Protein AF-A0A0D1JET1-F1 (afdb_monomer)

pLDDT: mean 81.68, std 13.43, range [38.03, 98.19]

Structure (mmCIF, N/CA/C/O backbone):
data_AF-A0A0D1JET1-F1
#
_entry.id   AF-A0A0D1JET1-F1
#
loop_
_atom_site.group_PDB
_atom_site.id
_atom_site.type_symbol
_atom_site.label_atom_id
_atom_site.label_alt_id
_atom_site.label_comp_id
_atom_site.label_asym_id
_atom_site.label_entity_id
_atom_site.label_seq_id
_atom_site.pdbx_PDB_ins_code
_atom_site.Cartn_x
_atom_site.Cartn_y
_atom_site.Cartn_z
_atom_site.occupancy
_atom_site.B_iso_or_equiv
_atom_site.auth_seq_id
_atom_site.auth_comp_id
_atom_site.auth_asym_id
_atom_site.auth_atom_id
_atom_site.pdbx_PDB_model_num
ATOM 1 N N . MET A 1 1 ? -0.467 16.051 2.809 1.00 76.94 1 MET A N 1
ATOM 2 C CA . MET A 1 1 ? -0.748 14.734 3.422 1.00 76.94 1 MET A CA 1
ATOM 3 C C . MET A 1 1 ? -2.240 14.468 3.353 1.00 76.94 1 MET A C 1
ATOM 5 O O . MET A 1 1 ? -2.986 15.148 4.056 1.00 76.94 1 MET A O 1
ATOM 9 N N . PHE A 1 2 ? -2.634 13.555 2.465 1.00 90.38 2 PHE A N 1
ATOM 10 C CA . PHE A 1 2 ? -4.027 13.306 2.089 1.00 90.38 2 PHE A CA 1
ATOM 11 C C . PHE A 1 2 ? -4.717 12.348 3.054 1.00 90.38 2 PHE A C 1
ATOM 13 O O . PHE A 1 2 ? -5.662 12.754 3.722 1.00 90.38 2 PHE A O 1
ATOM 20 N N . LEU A 1 3 ? -4.212 11.118 3.181 1.00 94.12 3 LEU A N 1
ATOM 21 C CA . LEU A 1 3 ? -4.700 10.153 4.160 1.00 94.12 3 LEU A CA 1
ATOM 22 C C . LEU A 1 3 ? -4.306 10.619 5.568 1.00 94.12 3 LEU A C 1
ATOM 24 O O . LEU A 1 3 ? -3.147 10.938 5.827 1.00 94.12 3 LEU A O 1
ATOM 28 N N . LYS A 1 4 ? -5.289 10.720 6.460 1.00 96.06 4 LYS A N 1
ATOM 29 C CA . LYS A 1 4 ? -5.117 11.175 7.846 1.00 96.06 4 LYS A CA 1
ATOM 30 C C . LYS A 1 4 ? -5.245 10.038 8.840 1.00 96.06 4 LYS A C 1
ATOM 32 O O . LYS A 1 4 ? -4.542 10.034 9.846 1.00 96.06 4 LYS A O 1
ATOM 37 N N . LYS A 1 5 ? -6.162 9.105 8.579 1.00 97.25 5 LYS A N 1
ATOM 38 C CA . LYS A 1 5 ? -6.487 8.039 9.523 1.00 97.25 5 LYS A CA 1
ATOM 39 C C . LYS A 1 5 ? -6.993 6.783 8.829 1.00 97.25 5 LYS A C 1
ATOM 41 O O . LYS A 1 5 ? -7.770 6.894 7.883 1.00 97.25 5 LYS A O 1
ATOM 46 N N . VAL A 1 6 ? -6.613 5.624 9.353 1.00 97.56 6 VAL A N 1
ATOM 47 C CA . VAL A 1 6 ? -7.284 4.337 9.117 1.00 97.56 6 VAL A CA 1
ATOM 48 C C . VAL A 1 6 ? -7.959 3.934 10.421 1.00 97.56 6 VAL A C 1
ATOM 50 O O . VAL A 1 6 ? -7.297 3.899 11.449 1.00 97.56 6 VAL A O 1
ATOM 53 N N . THR A 1 7 ? -9.257 3.649 10.392 1.00 98.19 7 THR A N 1
ATOM 54 C CA . THR A 1 7 ? -10.025 3.176 11.555 1.00 98.19 7 THR A CA 1
ATOM 55 C C . THR A 1 7 ? -10.493 1.751 11.315 1.00 98.19 7 THR A C 1
ATOM 57 O O . THR A 1 7 ? -11.073 1.499 10.259 1.00 98.19 7 THR A O 1
ATOM 60 N N . LEU A 1 8 ? -10.325 0.858 12.293 1.00 97.69 8 LEU A N 1
ATOM 61 C CA . LEU A 1 8 ? -10.968 -0.456 12.292 1.00 97.69 8 LEU A CA 1
ATOM 62 C C . LEU A 1 8 ? -12.430 -0.313 12.750 1.00 97.69 8 LEU A C 1
ATOM 64 O O . LEU A 1 8 ? -12.710 0.151 13.856 1.00 97.69 8 LEU A O 1
ATOM 68 N N . LEU A 1 9 ? -13.371 -0.704 11.897 1.00 96.88 9 LEU A N 1
ATOM 69 C CA . LEU A 1 9 ? -14.814 -0.717 12.145 1.00 96.88 9 LEU A CA 1
ATOM 70 C C . LEU A 1 9 ? -15.191 -1.964 12.947 1.00 96.88 9 LEU A C 1
ATOM 72 O O . LEU A 1 9 ? -15.767 -2.920 12.427 1.00 96.88 9 LEU A O 1
ATOM 76 N N . ARG A 1 10 ? -14.807 -1.969 14.225 1.00 94.12 10 ARG A N 1
ATOM 77 C CA . ARG A 1 10 ? -14.969 -3.123 15.123 1.00 94.12 10 ARG A CA 1
ATOM 78 C C . ARG A 1 10 ? -16.423 -3.573 15.273 1.00 94.12 10 ARG A C 1
ATOM 80 O O . ARG A 1 10 ? -16.669 -4.752 15.474 1.00 94.12 10 ARG A O 1
ATOM 87 N N . ASP A 1 11 ? -17.368 -2.651 15.131 1.00 94.75 11 ASP A N 1
ATOM 88 C CA . ASP A 1 11 ? -18.814 -2.892 15.146 1.00 94.75 11 ASP A CA 1
ATOM 89 C C . ASP A 1 11 ? -19.305 -3.794 14.004 1.00 94.75 11 ASP A C 1
ATOM 91 O O . ASP A 1 11 ? -20.348 -4.430 14.131 1.00 94.75 11 ASP A O 1
ATOM 95 N N . LYS A 1 12 ? -18.546 -3.890 12.906 1.00 94.69 12 LYS A N 1
ATOM 96 C CA . LYS A 1 12 ? -18.847 -4.795 11.789 1.00 94.69 12 LYS A CA 1
ATOM 97 C C . LYS A 1 12 ? -18.268 -6.201 11.966 1.00 94.69 12 LYS A C 1
ATOM 99 O O . LYS A 1 12 ? -18.594 -7.087 11.180 1.00 94.69 12 LYS A O 1
ATOM 104 N N . ILE A 1 13 ? -17.387 -6.409 12.944 1.00 94.38 13 ILE A N 1
ATOM 105 C CA . ILE A 1 13 ? -16.676 -7.676 13.135 1.00 94.38 13 ILE A CA 1
ATOM 106 C C . ILE A 1 13 ? -17.552 -8.610 13.969 1.00 94.38 13 ILE A C 1
ATOM 108 O O . ILE A 1 13 ? -17.817 -8.346 15.138 1.00 94.38 13 ILE A O 1
ATOM 112 N N . LEU A 1 14 ? -17.996 -9.709 13.357 1.00 92.44 14 LEU A N 1
ATOM 113 C CA . LEU A 1 14 ? -18.833 -10.714 14.022 1.00 92.44 14 LEU A CA 1
ATOM 114 C C . LEU A 1 14 ? -18.016 -11.733 14.825 1.00 92.44 14 LEU A C 1
ATOM 116 O O . LEU A 1 14 ? -18.517 -12.276 15.803 1.00 92.44 14 LEU A O 1
ATOM 120 N N . ASP A 1 15 ? -16.780 -11.996 14.399 1.00 92.62 15 ASP A N 1
ATOM 121 C CA . ASP A 1 15 ? -15.918 -13.033 14.963 1.00 92.62 15 ASP A CA 1
ATOM 122 C C . ASP A 1 15 ? -14.445 -12.603 14.879 1.00 92.62 15 ASP A C 1
ATOM 124 O O . ASP A 1 15 ? -13.919 -12.375 13.786 1.00 92.62 15 ASP A O 1
ATOM 128 N N . PHE A 1 16 ? -13.792 -12.470 16.036 1.00 94.50 16 PHE A N 1
ATOM 129 C CA . PHE A 1 16 ? -12.370 -12.123 16.135 1.00 94.50 16 PHE A CA 1
ATOM 130 C C . PHE A 1 16 ? -11.446 -13.351 16.061 1.00 94.50 16 PHE A C 1
ATOM 132 O O . PHE A 1 16 ? -10.244 -13.183 15.869 1.00 94.50 16 PHE A O 1
ATOM 139 N N . ASP A 1 17 ? -11.991 -14.568 16.134 1.00 94.88 17 ASP A N 1
ATOM 140 C CA . ASP A 1 17 ? -11.238 -15.823 16.025 1.00 94.88 17 ASP A CA 1
ATOM 141 C C . ASP A 1 17 ? -11.073 -16.283 14.564 1.00 94.88 17 ASP A C 1
ATOM 143 O O . ASP A 1 17 ? -10.524 -17.352 14.281 1.00 94.88 17 ASP A O 1
ATOM 147 N N . ARG A 1 18 ? -11.487 -15.446 13.603 1.00 93.94 18 ARG A N 1
ATOM 148 C CA . ARG A 1 18 ? -11.310 -15.668 12.166 1.00 93.94 18 ARG A CA 1
ATOM 149 C C . ARG A 1 18 ? -10.290 -14.704 11.565 1.00 93.94 18 ARG A C 1
ATOM 151 O O . ARG A 1 18 ? -10.215 -13.532 11.924 1.00 93.94 18 ARG A O 1
ATOM 158 N N . PHE A 1 19 ? -9.517 -15.190 10.595 1.00 92.81 19 PHE A N 1
ATOM 159 C CA . PHE A 1 19 ? -8.651 -14.343 9.773 1.00 92.81 19 PHE A CA 1
ATOM 160 C C . PHE A 1 19 ? -9.455 -13.198 9.110 1.00 92.81 19 PHE A C 1
ATOM 162 O O . PHE A 1 19 ? -10.551 -13.467 8.613 1.00 92.81 19 PHE A O 1
ATOM 169 N N . PRO A 1 20 ? -8.935 -11.952 9.056 1.00 94.44 20 PRO A N 1
ATOM 170 C CA . PRO A 1 20 ? -7.605 -11.509 9.497 1.00 94.44 20 PRO A CA 1
ATOM 171 C C . PRO A 1 20 ? -7.529 -11.077 10.973 1.00 94.44 20 PRO A C 1
ATOM 173 O O . PRO A 1 20 ? -6.471 -10.659 11.435 1.00 94.44 20 PRO A O 1
ATOM 176 N N . PHE A 1 21 ? -8.618 -11.178 11.735 1.00 96.31 21 PHE A N 1
ATOM 177 C CA . PHE A 1 21 ? -8.697 -10.718 13.128 1.00 96.31 21 PHE A CA 1
ATOM 178 C C . PHE A 1 21 ? -7.986 -11.629 14.128 1.00 96.31 21 PHE A C 1
ATOM 180 O O . PHE A 1 21 ? -7.741 -11.212 15.253 1.00 96.31 21 PHE A O 1
ATOM 187 N N . THR A 1 22 ? -7.565 -12.823 13.715 1.00 96.00 22 THR A N 1
ATOM 188 C CA . THR A 1 22 ? -6.649 -13.660 14.501 1.00 96.00 22 THR A CA 1
ATOM 189 C C . THR A 1 22 ? -5.236 -13.079 14.588 1.00 96.00 22 THR A C 1
ATOM 191 O O . THR A 1 22 ? -4.469 -13.469 15.466 1.00 96.00 22 THR A O 1
ATOM 194 N N . ILE A 1 23 ? -4.872 -12.138 13.707 1.00 95.69 23 ILE A N 1
ATOM 195 C CA . ILE A 1 23 ? -3.570 -11.463 13.727 1.00 95.69 23 ILE A CA 1
ATOM 196 C C . ILE A 1 23 ? -3.569 -10.435 14.873 1.00 95.69 23 ILE A C 1
ATOM 198 O O . ILE A 1 23 ? -4.331 -9.465 14.803 1.00 95.69 23 ILE A O 1
ATOM 202 N N . PRO A 1 24 ? -2.713 -10.569 15.910 1.00 94.12 24 PRO A N 1
ATOM 203 C CA . PRO A 1 24 ? -2.816 -9.730 17.107 1.00 94.12 24 PRO A CA 1
ATOM 204 C C . PRO A 1 24 ? -2.697 -8.218 16.842 1.00 94.12 24 PRO A C 1
ATOM 206 O O . PRO A 1 24 ? -3.520 -7.469 17.372 1.00 94.12 24 PRO A O 1
ATOM 209 N N . PRO A 1 25 ? -1.770 -7.732 15.985 1.00 95.00 25 PRO A N 1
ATOM 210 C CA . PRO A 1 25 ? -1.740 -6.314 15.623 1.00 95.00 25 PRO A CA 1
ATOM 211 C C . PRO A 1 25 ? -3.033 -5.793 14.978 1.00 95.00 25 PRO A C 1
ATOM 213 O O . PRO A 1 25 ? -3.408 -4.649 15.218 1.00 95.00 25 PRO A O 1
ATOM 216 N N . ILE A 1 26 ? -3.733 -6.615 14.186 1.00 95.25 26 ILE A N 1
ATOM 217 C CA . ILE A 1 26 ? -5.002 -6.234 13.546 1.00 95.25 26 ILE A CA 1
ATOM 218 C C . ILE A 1 26 ? -6.134 -6.262 14.574 1.00 95.25 26 ILE A C 1
ATOM 220 O O . ILE A 1 26 ? -6.919 -5.321 14.658 1.00 95.25 26 ILE A O 1
ATOM 224 N N . SER A 1 27 ? -6.206 -7.307 15.399 1.00 94.31 27 SER A N 1
ATOM 225 C CA . SER 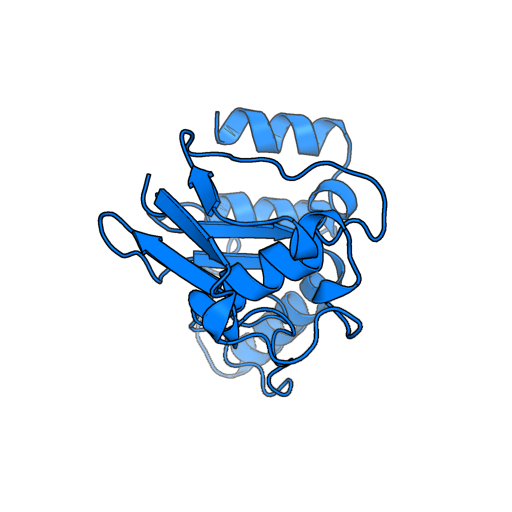A 1 27 ? -7.271 -7.481 16.393 1.00 94.31 27 SER A CA 1
ATOM 226 C C . SER A 1 27 ? -7.275 -6.390 17.465 1.00 94.31 27 SER A C 1
ATOM 228 O O . SER A 1 27 ? -8.332 -5.999 17.966 1.00 94.31 27 SER A O 1
ATOM 230 N N . GLN A 1 28 ? -6.102 -5.848 17.788 1.00 93.44 28 GLN A N 1
ATOM 231 C CA . GLN A 1 28 ? -5.918 -4.767 18.758 1.00 93.44 28 GLN A CA 1
ATOM 232 C C . GLN A 1 28 ? -6.013 -3.371 18.128 1.00 93.44 28 GLN A C 1
ATOM 234 O O . GLN A 1 28 ? -6.025 -2.371 18.849 1.00 93.44 28 GLN A O 1
ATOM 239 N N . LEU A 1 29 ? -6.115 -3.277 16.798 1.00 94.75 29 LEU A N 1
ATOM 240 C CA . LEU A 1 29 ? -6.155 -2.001 16.102 1.00 94.75 29 LEU A CA 1
ATOM 241 C C . LEU A 1 29 ? -7.460 -1.244 16.391 1.00 94.75 29 LEU A C 1
ATOM 243 O O . LEU A 1 29 ? -8.558 -1.790 16.300 1.00 94.75 29 LEU A O 1
ATOM 247 N N . ASN A 1 30 ? -7.340 0.048 16.696 1.00 95.81 30 ASN A N 1
ATOM 248 C CA . ASN A 1 30 ? -8.473 0.976 16.729 1.00 95.81 30 ASN A CA 1
ATOM 249 C C . ASN A 1 30 ? -8.336 1.997 15.602 1.00 95.81 30 ASN A C 1
ATOM 251 O O . ASN A 1 30 ? -9.146 2.034 14.679 1.00 95.81 30 ASN A O 1
ATOM 255 N N . ASP A 1 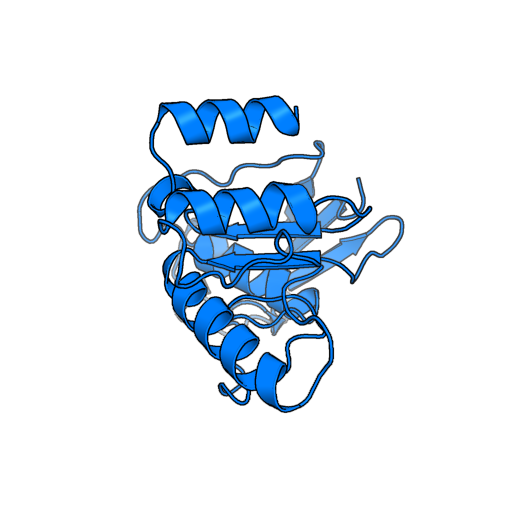31 ? -7.267 2.789 15.656 1.00 97.06 31 ASP A N 1
ATOM 256 C CA . ASP A 1 31 ? -6.952 3.822 14.681 1.00 97.06 31 ASP A CA 1
ATOM 257 C C . ASP A 1 31 ? -5.444 3.830 14.384 1.00 97.06 31 ASP A C 1
ATOM 259 O O . ASP A 1 31 ? -4.628 3.676 15.292 1.00 97.06 31 ASP A O 1
ATOM 263 N N . ILE A 1 32 ? -5.075 4.086 13.128 1.00 97.25 32 ILE A N 1
ATOM 264 C CA . ILE A 1 32 ? -3.725 4.479 12.705 1.00 97.25 32 ILE A CA 1
ATOM 265 C C . ILE A 1 32 ? -3.803 5.931 12.264 1.00 97.25 32 ILE A C 1
ATOM 267 O O . ILE A 1 32 ? -4.515 6.245 11.310 1.00 97.25 32 ILE A O 1
ATOM 271 N N . LEU A 1 33 ? -3.081 6.815 12.949 1.00 97.12 33 LEU A N 1
ATOM 272 C CA . LEU A 1 33 ? -2.958 8.219 12.572 1.00 97.12 33 LEU A CA 1
ATOM 273 C C . LEU A 1 33 ? -1.703 8.408 11.726 1.00 97.12 33 LEU A C 1
ATOM 275 O O . LEU A 1 33 ? -0.605 8.065 12.154 1.00 97.12 33 LEU A O 1
ATOM 279 N N . PHE A 1 34 ? -1.865 9.000 10.547 1.00 95.38 34 PHE A N 1
ATOM 280 C CA . PHE A 1 34 ? -0.737 9.395 9.713 1.00 95.38 34 PHE A CA 1
ATOM 281 C C . PHE A 1 34 ? -0.339 10.818 10.087 1.00 95.38 34 PHE A C 1
ATOM 283 O O . PHE A 1 34 ? -1.183 11.714 10.106 1.00 95.38 34 PHE A O 1
ATOM 290 N N . THR A 1 35 ? 0.936 11.027 10.403 1.00 93.56 35 THR A N 1
ATOM 291 C CA . THR A 1 35 ? 1.510 12.339 10.761 1.00 93.56 35 THR A CA 1
ATOM 292 C C . THR A 1 35 ? 2.614 12.780 9.798 1.00 93.56 35 THR A C 1
ATOM 294 O O . THR A 1 35 ? 3.050 13.930 9.847 1.00 93.56 35 THR A O 1
ATOM 297 N N . SER A 1 36 ? 3.015 11.900 8.878 1.00 91.69 36 SER A N 1
ATOM 298 C CA . SER A 1 36 ? 4.103 12.094 7.920 1.00 91.69 36 SER A CA 1
ATOM 299 C C . SER A 1 36 ? 3.667 11.694 6.507 1.00 91.69 36 SER A C 1
ATOM 301 O O . SER A 1 36 ? 2.727 10.922 6.328 1.00 91.69 36 SER A O 1
ATOM 303 N N . GLN A 1 37 ? 4.337 12.237 5.485 1.00 87.94 37 GLN A N 1
ATOM 304 C CA . GLN A 1 37 ? 4.031 11.925 4.078 1.00 87.94 37 GLN A CA 1
ATOM 305 C C . GLN A 1 37 ? 4.462 10.509 3.684 1.00 87.94 37 GLN A C 1
ATOM 307 O O . GLN A 1 37 ? 3.800 9.876 2.869 1.00 87.94 37 GLN A O 1
ATOM 312 N N . VAL A 1 38 ? 5.542 10.026 4.298 1.00 90.06 38 VAL A N 1
ATOM 313 C CA . VAL A 1 38 ? 6.046 8.660 4.172 1.00 90.06 38 VAL A CA 1
ATOM 314 C C . VAL A 1 38 ? 5.820 7.966 5.511 1.00 90.06 38 VAL A C 1
ATOM 316 O O . VAL A 1 38 ? 6.106 8.537 6.563 1.00 90.06 38 VAL A O 1
ATOM 319 N N . THR A 1 39 ? 5.250 6.765 5.489 1.00 92.69 39 THR A N 1
ATOM 320 C CA . THR A 1 39 ? 4.992 5.947 6.682 1.00 92.69 39 THR A CA 1
ATOM 321 C C . THR A 1 39 ? 5.420 4.520 6.387 1.00 92.69 39 THR A C 1
ATOM 323 O O . THR A 1 39 ? 5.038 3.965 5.362 1.00 92.69 39 THR A O 1
ATOM 326 N N . PHE A 1 40 ? 6.205 3.941 7.290 1.00 92.56 40 PHE A N 1
ATOM 327 C CA . PHE A 1 40 ? 6.686 2.570 7.183 1.00 92.56 40 PHE A CA 1
ATOM 328 C C . PHE A 1 40 ? 5.922 1.679 8.158 1.00 92.56 40 PHE A C 1
ATOM 330 O O . PHE A 1 40 ? 5.836 1.989 9.347 1.00 92.56 40 PHE A O 1
ATOM 337 N N . PHE A 1 41 ? 5.406 0.557 7.664 1.00 93.88 41 PHE A N 1
ATOM 338 C CA . PHE A 1 41 ? 4.915 -0.525 8.510 1.00 93.88 41 PHE A CA 1
ATOM 339 C C . PHE A 1 41 ? 6.030 -1.554 8.668 1.00 93.88 41 PHE A C 1
ATOM 341 O O . PHE A 1 41 ? 6.487 -2.131 7.687 1.00 93.88 41 PHE A O 1
ATOM 348 N N . VAL A 1 42 ? 6.474 -1.779 9.903 1.00 92.94 42 VAL A N 1
ATOM 349 C CA . VAL A 1 42 ? 7.562 -2.711 10.229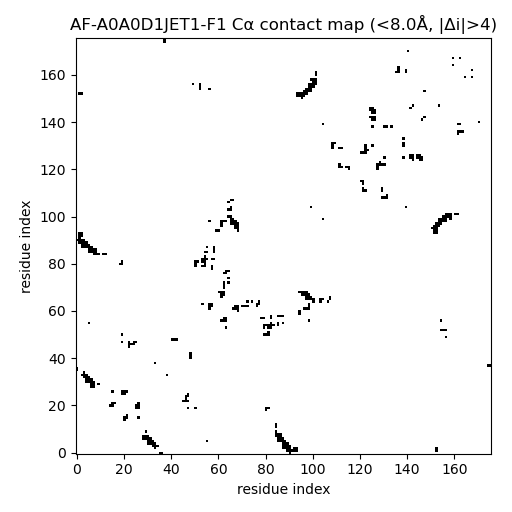 1.00 92.94 42 VAL A CA 1
ATOM 350 C C . VAL A 1 42 ? 7.074 -3.779 11.199 1.00 92.94 42 VAL A C 1
ATOM 352 O O . VAL A 1 42 ? 6.181 -3.538 12.009 1.00 92.94 42 VAL A O 1
ATOM 355 N N . GLY A 1 43 ? 7.642 -4.976 11.104 1.00 92.12 43 GLY A N 1
ATOM 356 C CA . GLY A 1 43 ? 7.287 -6.114 11.951 1.00 92.12 43 GLY A CA 1
ATOM 357 C C . GLY A 1 43 ? 7.602 -7.442 11.275 1.00 92.12 43 GLY A C 1
ATOM 358 O O . GLY A 1 43 ? 7.928 -7.473 10.088 1.00 92.12 43 GLY A O 1
ATOM 359 N N . GLU A 1 44 ? 7.476 -8.536 12.019 1.00 92.31 44 GLU A N 1
ATOM 360 C CA . GLU A 1 44 ? 7.770 -9.892 11.541 1.00 92.31 44 GLU A CA 1
ATOM 361 C C . GLU A 1 44 ? 6.848 -10.347 10.396 1.00 92.31 44 GLU A C 1
ATOM 363 O O . GLU A 1 44 ? 5.778 -9.777 10.146 1.00 92.31 44 GLU A O 1
ATOM 368 N N . ASN A 1 45 ? 7.261 -11.389 9.675 1.00 89.56 45 ASN A N 1
ATOM 369 C CA . ASN A 1 45 ? 6.417 -12.018 8.661 1.00 89.56 45 ASN A CA 1
ATOM 370 C C . ASN A 1 45 ? 5.153 -12.586 9.320 1.00 89.56 45 ASN A C 1
ATOM 372 O O . ASN A 1 45 ? 5.219 -13.206 10.376 1.00 89.56 45 ASN A O 1
ATOM 376 N N . GLY A 1 46 ? 3.991 -12.337 8.712 1.00 90.06 46 GLY A N 1
ATOM 377 C CA . GLY A 1 46 ? 2.695 -12.705 9.295 1.00 90.06 46 GLY A CA 1
ATOM 378 C C . GLY A 1 46 ? 2.109 -11.692 10.289 1.00 90.06 46 GLY A C 1
ATOM 379 O O . GLY A 1 46 ? 1.020 -11.921 10.805 1.00 90.06 46 GLY A O 1
ATOM 380 N N . SER A 1 47 ? 2.748 -10.538 10.521 1.00 94.62 47 SER A N 1
ATOM 381 C CA . SER A 1 47 ? 2.211 -9.500 11.421 1.00 94.62 47 SER A CA 1
ATOM 382 C C . SER A 1 47 ? 1.028 -8.690 10.860 1.00 94.62 47 SER A C 1
ATOM 384 O O . SER A 1 47 ? 0.522 -7.799 11.540 1.00 94.62 47 SER A O 1
ATOM 386 N N . GLY A 1 48 ? 0.584 -8.973 9.628 1.00 94.12 48 GLY A N 1
ATOM 387 C CA . GLY A 1 48 ? -0.567 -8.316 8.994 1.00 94.12 48 GLY A CA 1
ATOM 388 C C . GLY A 1 48 ? -0.259 -7.034 8.210 1.00 94.12 48 GLY A C 1
ATOM 389 O O . GLY A 1 48 ? -1.189 -6.319 7.847 1.00 94.12 48 GLY A O 1
ATOM 390 N N . LYS A 1 49 ? 1.019 -6.731 7.926 1.00 95.12 49 LYS A N 1
ATOM 391 C CA . LYS A 1 49 ? 1.434 -5.539 7.151 1.00 95.12 49 LYS A CA 1
ATOM 392 C C . LYS A 1 49 ? 0.796 -5.499 5.760 1.00 95.12 49 LYS A C 1
ATOM 394 O O . LYS A 1 49 ? 0.100 -4.539 5.442 1.00 95.12 49 LYS A O 1
ATOM 399 N N . SER A 1 50 ? 0.992 -6.556 4.973 1.00 92.31 50 SER A N 1
ATOM 400 C CA . SER A 1 50 ? 0.449 -6.665 3.615 1.00 92.31 50 SER A CA 1
ATOM 401 C C . SER A 1 50 ? -1.078 -6.681 3.640 1.00 92.31 50 SER A C 1
ATOM 403 O O . SER A 1 50 ? -1.698 -5.920 2.914 1.00 92.31 50 SER A O 1
ATOM 405 N N . THR A 1 51 ? -1.694 -7.393 4.592 1.00 93.56 51 THR A N 1
ATOM 406 C CA . THR A 1 51 ? -3.156 -7.389 4.796 1.00 93.56 51 THR A CA 1
ATOM 407 C 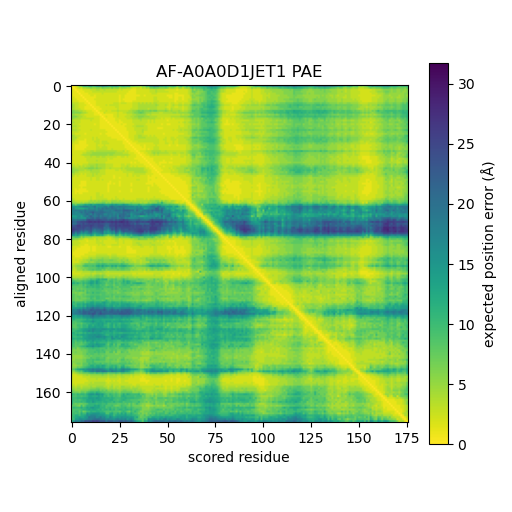C . THR A 1 51 ? -3.720 -5.986 5.052 1.00 93.56 51 THR A C 1
ATOM 409 O O . THR A 1 51 ? -4.779 -5.630 4.536 1.00 93.56 51 THR A O 1
ATOM 412 N N . LEU A 1 52 ? -3.022 -5.162 5.840 1.00 95.19 52 LEU A N 1
ATOM 413 C CA . LEU A 1 52 ? -3.410 -3.772 6.069 1.00 95.19 52 LEU A CA 1
ATOM 414 C C . LEU A 1 52 ? -3.222 -2.915 4.810 1.00 95.19 52 LEU A C 1
ATOM 416 O O . LEU A 1 52 ? -4.111 -2.132 4.478 1.00 95.19 52 LEU A O 1
ATOM 420 N N . LEU A 1 53 ? -2.090 -3.051 4.111 1.00 93.81 53 LEU A N 1
ATOM 421 C CA . LEU A 1 53 ? -1.829 -2.324 2.864 1.00 93.81 53 LEU A CA 1
ATOM 422 C C . LEU A 1 53 ? -2.860 -2.661 1.783 1.00 93.81 53 LEU A C 1
ATOM 424 O O . LEU A 1 53 ? -3.393 -1.746 1.159 1.00 93.81 53 LEU A O 1
ATOM 428 N N . GLU A 1 54 ? -3.196 -3.939 1.622 1.00 91.06 54 GLU A N 1
ATOM 429 C CA . GLU A 1 54 ? -4.241 -4.430 0.721 1.00 91.06 54 GLU A CA 1
ATOM 430 C C . GLU A 1 54 ? -5.603 -3.817 1.050 1.00 91.06 54 GLU A C 1
ATOM 432 O O . GLU A 1 54 ? -6.309 -3.378 0.151 1.00 91.06 54 GLU A O 1
ATOM 437 N N . ALA A 1 55 ? -5.970 -3.723 2.331 1.00 93.19 55 ALA A N 1
ATOM 438 C CA . ALA A 1 55 ? -7.227 -3.095 2.740 1.00 93.19 55 ALA A CA 1
ATOM 439 C C . ALA A 1 55 ? -7.267 -1.596 2.431 1.00 93.19 55 ALA A C 1
ATOM 441 O O . ALA A 1 55 ? -8.299 -1.066 2.013 1.00 93.19 55 ALA A O 1
ATOM 442 N N . ILE A 1 56 ? -6.144 -0.894 2.615 1.00 93.19 56 ILE A N 1
ATOM 443 C CA . ILE A 1 56 ? -6.042 0.518 2.233 1.00 93.19 56 ILE A CA 1
ATOM 444 C C . ILE A 1 56 ? -6.151 0.652 0.707 1.00 93.19 56 ILE A C 1
ATOM 446 O O . ILE A 1 56 ? -6.859 1.546 0.244 1.00 93.19 56 ILE A O 1
ATOM 450 N N . ALA A 1 57 ? -5.500 -0.230 -0.059 1.00 90.38 57 ALA A N 1
ATOM 451 C CA . ALA A 1 57 ? -5.551 -0.250 -1.521 1.00 90.38 57 ALA A CA 1
ATOM 452 C C . ALA A 1 57 ? -6.976 -0.503 -2.038 1.00 90.38 57 ALA A C 1
ATOM 454 O O . ALA A 1 57 ? -7.466 0.272 -2.860 1.00 90.38 57 ALA A O 1
ATOM 455 N N . ASP A 1 58 ? -7.665 -1.500 -1.476 1.00 88.31 58 ASP A N 1
ATOM 456 C CA . ASP A 1 58 ? -9.079 -1.809 -1.723 1.00 88.31 58 ASP A CA 1
ATOM 457 C C . ASP A 1 58 ? -9.966 -0.576 -1.518 1.00 88.31 58 ASP A C 1
ATOM 459 O O . ASP A 1 58 ? -10.697 -0.153 -2.411 1.00 88.31 58 ASP A O 1
ATOM 463 N N . LYS A 1 59 ? -9.826 0.106 -0.374 1.00 89.50 59 LYS A N 1
ATOM 464 C CA . LYS A 1 59 ? -10.606 1.319 -0.078 1.00 89.50 59 LYS A CA 1
ATOM 465 C C . LYS A 1 59 ? -10.205 2.548 -0.890 1.00 89.50 59 LYS A C 1
ATOM 467 O O . LYS A 1 59 ? -10.929 3.549 -0.867 1.00 89.50 59 LYS A O 1
ATOM 472 N N . CYS A 1 60 ? -9.080 2.489 -1.595 1.00 87.19 60 CYS A N 1
ATOM 473 C CA . CYS A 1 60 ? -8.695 3.467 -2.609 1.00 87.19 60 CYS A CA 1
ATOM 474 C C . CYS A 1 60 ? -9.183 3.086 -4.017 1.00 87.19 60 CYS A C 1
ATOM 476 O O . CYS A 1 60 ? -8.959 3.866 -4.940 1.00 87.19 60 CYS A O 1
ATOM 478 N N . GLU A 1 61 ? -9.865 1.943 -4.175 1.00 82.88 61 GLU A N 1
ATOM 479 C CA . GLU A 1 61 ? -10.277 1.361 -5.460 1.00 82.88 61 GLU A CA 1
ATOM 480 C C . GLU A 1 61 ? -9.073 1.065 -6.375 1.00 82.88 61 GLU A C 1
ATOM 482 O O . GLU A 1 61 ? -9.135 1.231 -7.595 1.00 82.88 61 GLU A O 1
ATOM 487 N N . PHE A 1 62 ? -7.936 0.683 -5.784 1.00 80.31 62 PHE A N 1
ATOM 488 C CA . PHE A 1 62 ? -6.763 0.236 -6.533 1.00 80.31 62 PHE A CA 1
ATOM 489 C C . PHE A 1 62 ? -6.868 -1.246 -6.848 1.00 80.31 62 PHE A C 1
ATOM 491 O O . PHE A 1 62 ? -7.399 -2.022 -6.058 1.00 80.31 62 PHE A O 1
ATOM 498 N N . ASN A 1 63 ? -6.303 -1.651 -7.984 1.00 66.88 63 ASN A N 1
ATOM 499 C CA . ASN A 1 63 ? -6.199 -3.066 -8.285 1.00 66.88 63 ASN A CA 1
ATOM 500 C C . ASN A 1 63 ? -5.162 -3.718 -7.353 1.00 66.88 63 ASN A C 1
ATOM 502 O O . ASN A 1 63 ? -3.990 -3.330 -7.329 1.00 66.88 63 ASN A O 1
ATOM 506 N N . THR A 1 64 ? -5.601 -4.710 -6.583 1.00 54.66 64 THR A N 1
ATOM 507 C CA . THR A 1 64 ? -4.792 -5.478 -5.627 1.00 54.66 64 THR A CA 1
ATOM 508 C C . THR A 1 64 ? -3.721 -6.346 -6.297 1.00 54.66 64 THR A C 1
ATOM 510 O O . THR A 1 64 ? -2.720 -6.671 -5.659 1.00 54.66 64 THR A O 1
ATOM 513 N N . ALA A 1 65 ? -3.870 -6.648 -7.594 1.00 49.94 65 ALA A N 1
ATOM 514 C CA . ALA A 1 65 ? -2.858 -7.285 -8.440 1.00 49.94 65 ALA A CA 1
ATOM 515 C C . ALA A 1 65 ? -1.796 -6.298 -8.972 1.00 49.94 65 ALA A C 1
ATOM 517 O O . ALA A 1 65 ? -1.007 -6.643 -9.845 1.00 49.94 65 ALA A O 1
ATOM 518 N N . GLY A 1 66 ? -1.749 -5.069 -8.451 1.00 53.94 66 GLY A N 1
ATOM 519 C CA . GLY A 1 66 ? -0.715 -4.085 -8.757 1.00 53.94 66 GLY A CA 1
ATOM 520 C C . GLY A 1 66 ? -1.113 -3.129 -9.881 1.00 53.94 66 GLY A C 1
ATOM 521 O O . GLY A 1 66 ? -1.159 -3.493 -11.055 1.00 53.94 66 GLY A O 1
ATOM 522 N N . GLY A 1 67 ? -1.373 -1.866 -9.547 1.00 60.03 67 GLY A N 1
ATOM 523 C CA . GLY A 1 67 ? -1.800 -0.875 -10.533 1.00 60.03 67 GLY A CA 1
ATOM 524 C C . GLY A 1 67 ? -2.440 0.380 -9.950 1.00 60.03 67 GLY A C 1
ATOM 525 O O . GLY A 1 67 ? -2.669 0.499 -8.745 1.00 60.03 67 GLY A O 1
ATOM 526 N N . SER A 1 68 ? -2.741 1.327 -10.842 1.00 56.59 68 SER A N 1
ATOM 527 C CA . SER A 1 68 ? -3.637 2.456 -10.563 1.00 56.59 68 SER A CA 1
ATOM 528 C C . SER A 1 68 ? -5.099 2.061 -10.820 1.00 56.59 68 SER A C 1
ATOM 530 O O . SER A 1 68 ? -5.360 1.021 -11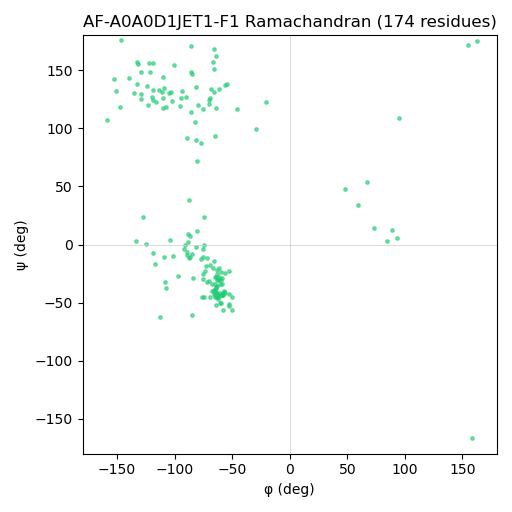.423 1.00 56.59 68 SER A O 1
ATOM 532 N N . ARG A 1 69 ? -6.061 2.914 -10.441 1.00 53.53 69 ARG A N 1
ATOM 533 C CA . ARG A 1 69 ? -7.505 2.724 -10.712 1.00 53.53 69 ARG A CA 1
ATOM 534 C C . ARG A 1 69 ? -7.841 2.471 -12.196 1.00 53.53 69 ARG A C 1
ATOM 536 O O . ARG A 1 69 ? -8.885 1.906 -12.495 1.00 53.53 69 ARG A O 1
ATOM 543 N N . ASN A 1 70 ? -6.970 2.886 -13.119 1.00 49.75 70 ASN A N 1
ATOM 544 C CA . ASN A 1 70 ? -7.187 2.759 -14.563 1.00 49.75 70 ASN A CA 1
ATOM 545 C C . ASN A 1 70 ? -6.611 1.467 -15.169 1.00 49.75 70 ASN A C 1
ATOM 547 O O . ASN A 1 70 ? -6.808 1.231 -16.358 1.00 49.75 70 ASN A O 1
ATOM 551 N N . ASN A 1 71 ? -5.914 0.636 -14.387 1.00 51.78 71 ASN A N 1
ATOM 552 C CA . ASN A 1 71 ? -5.418 -0.654 -14.862 1.00 51.78 71 ASN A CA 1
ATOM 553 C C . ASN A 1 71 ? -6.504 -1.705 -14.594 1.00 51.78 71 ASN A C 1
ATOM 555 O O . ASN A 1 71 ? -6.597 -2.265 -13.498 1.00 51.78 71 ASN A O 1
ATOM 559 N N . VAL A 1 72 ? -7.379 -1.914 -15.577 1.00 43.12 72 VAL A N 1
ATOM 560 C CA . VAL A 1 72 ? -8.440 -2.924 -15.505 1.00 43.12 72 VAL A CA 1
ATOM 561 C C . VAL A 1 72 ? -7.825 -4.273 -15.862 1.00 43.12 72 VAL A C 1
ATOM 563 O O . VAL A 1 72 ? -7.771 -4.655 -17.025 1.00 43.12 72 VAL A O 1
ATOM 566 N N . TYR A 1 73 ? -7.324 -4.987 -14.859 1.00 49.38 73 TYR A N 1
ATOM 567 C CA . TYR A 1 73 ? -7.019 -6.404 -15.012 1.00 49.38 73 TYR A CA 1
ATOM 568 C C . TYR A 1 73 ? -8.317 -7.205 -14.846 1.00 49.38 73 TYR A C 1
ATOM 570 O O . TYR A 1 73 ? -9.046 -6.990 -13.880 1.00 49.38 73 TYR A O 1
ATOM 578 N N . GLU A 1 74 ? -8.563 -8.192 -15.710 1.00 38.22 74 GLU A N 1
ATOM 579 C CA . GLU A 1 74 ? -9.570 -9.253 -15.496 1.00 38.22 74 GLU A CA 1
ATOM 580 C C . GLU A 1 74 ? -9.108 -10.301 -14.455 1.00 38.22 74 GLU A C 1
ATOM 582 O O . GLU A 1 74 ? -9.545 -11.453 -14.442 1.00 38.22 74 GLU A O 1
ATOM 587 N N . LEU A 1 75 ? -8.198 -9.926 -13.556 1.00 41.25 75 LEU A N 1
ATOM 588 C CA . LEU A 1 75 ? -7.860 -10.733 -12.394 1.00 41.25 75 LEU A CA 1
ATOM 589 C C . LEU A 1 75 ? -8.912 -10.437 -11.333 1.00 41.25 75 LEU A C 1
ATOM 591 O O . LEU A 1 75 ? -8.923 -9.349 -10.763 1.00 41.25 75 LEU A O 1
ATOM 595 N N . ARG A 1 76 ? -9.819 -11.411 -11.161 1.00 38.03 76 ARG A N 1
ATOM 596 C CA . ARG A 1 76 ? -10.836 -11.512 -10.102 1.00 38.03 76 ARG A CA 1
ATOM 597 C C . ARG A 1 76 ? -10.469 -10.647 -8.904 1.00 38.03 76 ARG A C 1
ATOM 599 O O . ARG A 1 76 ? -9.401 -10.870 -8.337 1.00 38.03 76 ARG A O 1
ATOM 606 N N . GLU A 1 77 ? -11.369 -9.730 -8.551 1.00 46.94 77 GLU A N 1
ATOM 607 C CA . GLU A 1 77 ? -11.423 -9.026 -7.269 1.00 46.94 77 GLU A CA 1
ATOM 608 C C . GLU A 1 77 ? -10.837 -9.935 -6.183 1.00 46.94 77 GLU A C 1
ATOM 610 O O . GLU A 1 77 ? -11.466 -10.905 -5.757 1.00 46.94 77 GLU A O 1
ATOM 615 N N . SER A 1 78 ? -9.569 -9.723 -5.813 1.00 51.94 78 SER A N 1
ATOM 616 C CA . SER A 1 78 ? -9.042 -10.400 -4.640 1.00 51.94 78 SER A CA 1
ATOM 617 C C . SER A 1 78 ? -9.627 -9.613 -3.482 1.00 51.94 78 SER A C 1
ATOM 619 O O . SER A 1 78 ? -9.046 -8.608 -3.067 1.00 51.94 78 SER A O 1
ATOM 621 N N . ASP A 1 79 ? -10.829 -10.000 -3.059 1.00 66.88 79 ASP A N 1
ATOM 622 C CA . ASP A 1 79 ? -11.542 -9.349 -1.969 1.00 66.88 79 ASP A CA 1
ATOM 623 C C . ASP A 1 79 ? -10.571 -9.138 -0.810 1.00 66.88 79 ASP A C 1
ATOM 625 O O . ASP A 1 79 ? -10.004 -10.092 -0.262 1.00 66.88 79 ASP A O 1
ATOM 629 N N . SER A 1 80 ? -10.321 -7.875 -0.462 1.00 83.00 80 SER A N 1
ATOM 630 C CA . SER A 1 80 ? -9.458 -7.595 0.672 1.00 83.00 80 SER A CA 1
ATOM 631 C C . SER A 1 80 ? -10.131 -8.135 1.924 1.00 83.00 80 SER A C 1
ATOM 633 O O . SER A 1 80 ? -11.176 -7.644 2.350 1.00 83.00 80 SER A O 1
ATOM 635 N N . HIS A 1 81 ? -9.484 -9.100 2.571 1.00 89.00 81 HIS A N 1
ATOM 636 C CA . HIS A 1 81 ? -9.993 -9.726 3.789 1.00 89.00 81 HIS A CA 1
ATOM 637 C C . HIS A 1 81 ? -10.286 -8.727 4.922 1.00 89.00 81 HIS A C 1
ATOM 639 O O . HIS A 1 81 ? -11.084 -9.015 5.812 1.00 89.00 81 HIS A O 1
ATOM 645 N N . LEU A 1 82 ? -9.625 -7.564 4.911 1.00 93.12 82 LEU A N 1
ATOM 646 C CA . LEU A 1 82 ? -9.798 -6.500 5.900 1.00 93.12 82 LEU A CA 1
ATOM 647 C C . LEU A 1 82 ? -10.513 -5.259 5.321 1.00 93.12 82 LEU A C 1
ATOM 649 O O . LEU A 1 82 ? -10.943 -4.396 6.089 1.00 93.12 82 LEU A O 1
ATOM 653 N N . GLY A 1 83 ? -10.692 -5.178 3.998 1.00 92.19 83 GLY A N 1
ATOM 654 C CA . GLY A 1 83 ? -11.231 -4.016 3.289 1.00 92.19 83 GLY A CA 1
ATOM 655 C C . GLY A 1 83 ? -12.533 -3.502 3.896 1.00 92.19 83 GLY A C 1
ATOM 656 O O . GLY A 1 83 ? -12.610 -2.351 4.322 1.00 92.19 83 GLY A O 1
ATOM 657 N N . ASP A 1 84 ? -13.554 -4.348 4.017 1.00 92.69 84 ASP A N 1
ATOM 658 C CA . ASP A 1 84 ? -14.893 -3.969 4.515 1.00 92.69 84 ASP A CA 1
ATOM 659 C C . ASP A 1 84 ? -14.956 -3.528 5.978 1.00 92.69 84 ASP A C 1
ATOM 661 O O . ASP A 1 84 ? -15.932 -2.899 6.419 1.00 92.69 84 ASP A O 1
ATOM 665 N N . TYR A 1 85 ? -13.888 -3.811 6.713 1.00 95.94 85 TYR A N 1
ATOM 666 C CA . TYR A 1 85 ? -13.767 -3.558 8.136 1.00 95.94 85 TYR A CA 1
ATOM 667 C C . TYR A 1 85 ? -12.901 -2.344 8.439 1.00 95.94 85 TYR A C 1
ATOM 669 O O . TYR A 1 85 ? -12.692 -2.048 9.611 1.00 95.94 85 TYR A O 1
ATOM 677 N N . ILE A 1 86 ? -12.425 -1.602 7.435 1.00 96.62 86 ILE A N 1
ATOM 678 C CA . ILE A 1 86 ? -11.698 -0.354 7.665 1.00 96.62 86 ILE A CA 1
ATOM 679 C C . ILE A 1 86 ? -12.395 0.860 7.059 1.00 96.62 86 ILE A C 1
ATOM 681 O O . ILE A 1 86 ? -13.165 0.789 6.101 1.00 96.62 86 ILE A O 1
ATOM 685 N N . ARG A 1 87 ? -12.085 2.026 7.623 1.00 96.38 87 ARG A N 1
ATOM 686 C CA . ARG A 1 87 ? -12.495 3.327 7.098 1.00 96.38 87 ARG A CA 1
ATOM 687 C C . ARG A 1 87 ? -11.298 4.254 6.987 1.00 96.38 87 ARG A C 1
ATOM 689 O O . ARG A 1 87 ? -10.582 4.472 7.962 1.00 96.38 87 ARG A O 1
ATOM 696 N N . LEU A 1 88 ? -11.143 4.850 5.811 1.00 96.12 88 LEU A N 1
ATOM 697 C CA . LEU A 1 88 ? -10.114 5.844 5.531 1.00 96.12 88 LEU A CA 1
ATOM 698 C C . LEU A 1 88 ? -10.662 7.259 5.753 1.00 96.12 88 LEU A C 1
ATOM 700 O O . LEU A 1 88 ? -11.740 7.601 5.266 1.00 96.12 88 LEU A O 1
ATOM 704 N N . SER A 1 89 ? -9.911 8.093 6.469 1.00 96.19 89 SER A N 1
ATOM 705 C CA . SER A 1 89 ? -10.188 9.523 6.637 1.00 96.19 89 SER A CA 1
ATOM 706 C C . SER A 1 89 ? -9.168 10.352 5.869 1.00 96.19 89 SER A C 1
ATOM 708 O O . SER A 1 89 ? -7.966 10.101 5.976 1.00 96.19 89 SER A O 1
ATOM 710 N N . TRP A 1 90 ? -9.636 11.360 5.134 1.00 94.38 90 TRP A N 1
ATOM 711 C CA . TRP A 1 90 ? -8.834 12.117 4.173 1.00 94.38 90 TRP A CA 1
ATOM 712 C C . TRP A 1 90 ? -8.985 13.629 4.330 1.00 94.38 90 TRP A C 1
ATOM 714 O O . TRP A 1 90 ? -10.033 14.105 4.761 1.00 94.38 90 TRP A O 1
ATOM 724 N N . LEU A 1 91 ? -7.975 14.390 3.896 1.00 90.88 91 LEU A N 1
ATOM 725 C CA . LEU A 1 91 ? -8.070 15.839 3.718 1.00 90.88 91 LEU A CA 1
ATOM 726 C C . LEU A 1 91 ? -7.006 16.390 2.737 1.00 90.88 91 LEU A C 1
ATOM 728 O O . LEU A 1 91 ? -5.842 16.523 3.131 1.00 90.88 91 LEU A O 1
ATOM 732 N N . PRO A 1 92 ? -7.382 16.795 1.504 1.00 89.06 92 PRO A N 1
ATOM 733 C CA . PRO A 1 92 ? -8.592 16.393 0.771 1.00 89.06 92 PRO A CA 1
ATOM 734 C C . PRO A 1 92 ? -8.576 14.894 0.413 1.00 89.06 92 PRO A C 1
ATOM 736 O O . PRO A 1 92 ? -7.540 14.237 0.533 1.00 89.06 92 PRO A O 1
ATOM 739 N N . LYS A 1 93 ? -9.720 14.350 -0.031 1.00 86.38 93 LYS A N 1
ATOM 740 C CA . LYS A 1 93 ? -9.790 12.979 -0.566 1.00 86.38 93 LYS A CA 1
ATOM 741 C C . LYS A 1 93 ? -8.989 12.887 -1.864 1.00 86.38 93 LYS A C 1
ATOM 743 O O . LYS A 1 93 ? -9.154 13.721 -2.749 1.00 86.38 93 LYS A O 1
ATOM 748 N N . VAL A 1 94 ? -8.142 11.867 -1.949 1.00 83.19 94 VAL A N 1
ATOM 749 C CA . VAL A 1 94 ? -7.296 11.557 -3.102 1.00 83.19 94 VAL A CA 1
ATOM 750 C C . VAL A 1 94 ? -7.515 10.091 -3.435 1.00 83.19 94 VAL A C 1
ATOM 752 O O . VAL A 1 94 ? -7.416 9.244 -2.555 1.00 83.19 94 VAL A O 1
ATOM 755 N N . THR A 1 95 ? -7.881 9.815 -4.682 1.00 72.31 95 THR A N 1
ATOM 756 C CA . THR A 1 95 ? -8.181 8.462 -5.183 1.00 72.31 95 THR A CA 1
ATOM 757 C C . THR A 1 95 ? -7.344 8.095 -6.405 1.00 72.31 95 THR A C 1
ATOM 759 O O . THR A 1 95 ? -7.495 7.009 -6.948 1.00 72.31 95 THR A O 1
ATOM 762 N N . ASN A 1 96 ? -6.465 8.987 -6.864 1.00 79.31 96 ASN A N 1
ATOM 763 C CA . ASN A 1 96 ? -5.384 8.647 -7.780 1.00 79.31 96 ASN A CA 1
ATOM 764 C C . ASN A 1 96 ? -4.189 8.124 -6.974 1.00 79.31 96 ASN A C 1
ATOM 766 O O . ASN A 1 96 ? -3.934 8.556 -5.844 1.00 79.31 96 ASN A O 1
ATOM 770 N N . GLY A 1 97 ? -3.459 7.183 -7.561 1.00 83.62 97 GLY A N 1
ATOM 771 C CA . GLY A 1 97 ? -2.355 6.519 -6.892 1.00 83.62 97 GLY A CA 1
ATOM 772 C C . GLY A 1 97 ? -2.011 5.182 -7.505 1.00 83.62 97 GLY A C 1
ATOM 773 O O . GLY A 1 97 ? -2.413 4.882 -8.630 1.00 83.62 97 GLY A O 1
ATOM 774 N N . PHE A 1 98 ? -1.214 4.420 -6.771 1.00 84.12 98 PHE A N 1
ATOM 775 C CA . PHE A 1 98 ? -0.688 3.149 -7.236 1.00 84.12 98 PHE A CA 1
ATOM 776 C C . PHE A 1 98 ? -0.447 2.222 -6.046 1.00 84.12 98 PHE A C 1
ATOM 778 O O . PHE A 1 98 ? 0.177 2.633 -5.063 1.00 84.12 98 PHE A O 1
ATOM 785 N N . PHE A 1 99 ? -0.916 0.979 -6.144 1.00 87.25 99 PHE A N 1
ATOM 786 C CA . PHE A 1 99 ? -0.507 -0.098 -5.248 1.00 87.25 99 PHE A CA 1
ATOM 7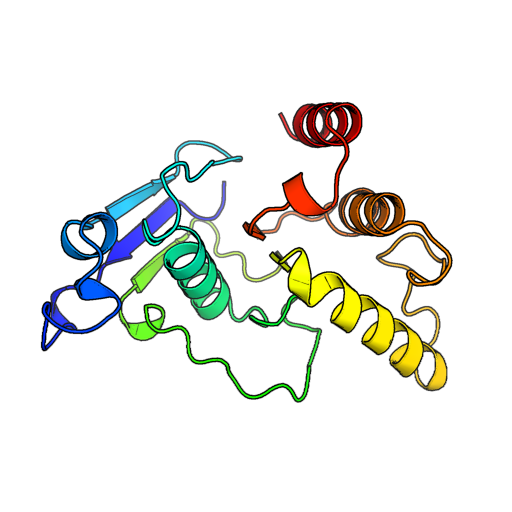87 C C . PHE A 1 99 ? 0.505 -0.983 -5.966 1.00 87.25 99 PHE A C 1
ATOM 789 O O . PHE A 1 99 ? 0.235 -1.470 -7.061 1.00 87.25 99 PHE A O 1
ATOM 796 N N . LEU A 1 100 ? 1.687 -1.142 -5.381 1.00 83.81 100 LEU A N 1
ATOM 797 C CA . LEU A 1 100 ? 2.797 -1.887 -5.953 1.00 83.81 100 LEU A CA 1
ATOM 798 C C . LEU A 1 100 ? 3.151 -3.052 -5.042 1.00 83.81 100 LEU A C 1
ATOM 800 O O . LEU A 1 100 ? 3.490 -2.842 -3.880 1.00 83.81 100 LEU A O 1
ATOM 804 N N . ARG A 1 101 ? 3.137 -4.255 -5.611 1.00 82.75 101 ARG A N 1
ATOM 805 C CA . ARG A 1 101 ? 3.668 -5.471 -4.996 1.00 82.75 101 ARG A CA 1
ATOM 806 C C . ARG A 1 101 ? 4.783 -5.988 -5.890 1.00 82.75 101 ARG A C 1
ATOM 808 O O . ARG A 1 101 ? 4.607 -6.036 -7.111 1.00 82.75 101 ARG A O 1
ATOM 815 N N . ALA A 1 102 ? 5.925 -6.345 -5.308 1.00 74.12 102 ALA A N 1
ATOM 816 C CA . ALA A 1 102 ? 7.070 -6.817 -6.087 1.00 74.12 102 ALA A CA 1
ATOM 817 C C . ALA A 1 102 ? 6.713 -8.043 -6.950 1.00 74.12 102 ALA A C 1
ATOM 819 O O . ALA A 1 102 ? 7.073 -8.100 -8.126 1.00 74.12 102 ALA A O 1
ATOM 820 N N . GLU A 1 103 ? 5.921 -8.972 -6.404 1.00 71.00 103 GLU A N 1
ATOM 821 C CA . GLU A 1 103 ? 5.463 -10.173 -7.114 1.00 71.00 103 GLU A CA 1
ATOM 822 C C . GLU A 1 103 ? 4.555 -9.864 -8.313 1.00 71.00 103 GLU A C 1
ATOM 824 O O . GLU A 1 103 ? 4.669 -10.500 -9.360 1.00 71.00 103 GLU A O 1
ATOM 829 N N . SER A 1 104 ? 3.695 -8.847 -8.208 1.00 72.06 104 SER A N 1
ATOM 830 C CA . SER A 1 104 ? 2.739 -8.521 -9.269 1.00 72.06 104 SER A CA 1
ATOM 831 C C . SER A 1 104 ? 3.317 -7.618 -10.360 1.00 72.06 104 SER A C 1
ATOM 833 O O . SER A 1 104 ? 2.697 -7.421 -11.404 1.00 72.06 104 SER A O 1
ATOM 835 N N . PHE A 1 105 ? 4.531 -7.096 -10.171 1.00 74.81 105 PHE A N 1
ATOM 836 C CA . PHE A 1 105 ? 5.169 -6.202 -11.137 1.00 74.81 105 PHE A CA 1
ATOM 837 C C . PHE A 1 105 ? 5.403 -6.865 -12.507 1.00 74.81 105 PHE A C 1
ATOM 839 O O . PHE A 1 105 ? 5.342 -6.202 -13.542 1.00 74.81 105 PHE A O 1
ATOM 846 N N . TYR A 1 106 ? 5.618 -8.183 -12.539 1.00 72.00 106 TYR A N 1
ATOM 847 C CA . TYR A 1 106 ? 5.711 -8.926 -13.798 1.00 72.00 106 TYR A CA 1
ATOM 848 C C . TYR A 1 106 ? 4.394 -8.876 -14.593 1.00 72.00 106 TYR A C 1
ATOM 850 O O . TYR A 1 106 ? 4.410 -8.629 -15.798 1.00 72.00 106 TYR A O 1
ATOM 858 N N . HIS A 1 107 ? 3.249 -9.013 -13.922 1.00 73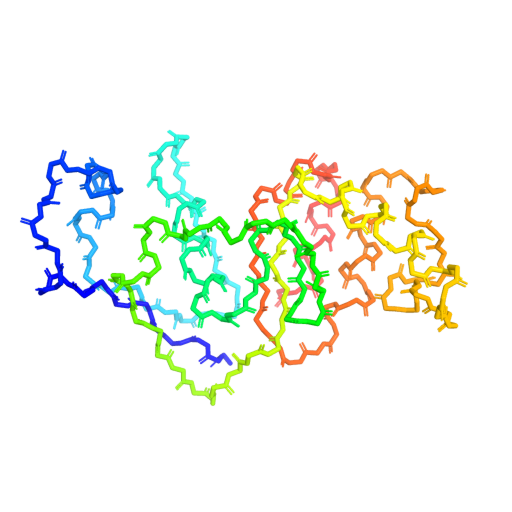.06 107 HIS A N 1
ATOM 859 C CA . HIS A 1 107 ? 1.936 -8.927 -14.568 1.00 73.06 107 HIS A CA 1
ATOM 860 C C . HIS A 1 107 ? 1.664 -7.538 -15.149 1.00 73.06 107 HIS A C 1
ATOM 862 O O . HIS A 1 107 ? 1.137 -7.436 -16.254 1.00 73.06 107 HIS A O 1
ATOM 868 N N . LEU A 1 108 ? 2.108 -6.477 -14.466 1.00 75.88 108 LEU A N 1
ATOM 869 C CA . LEU A 1 108 ? 2.069 -5.120 -15.014 1.00 75.88 108 LEU A CA 1
ATOM 870 C C . LEU A 1 108 ? 2.861 -5.017 -16.323 1.00 75.88 108 LEU A C 1
ATOM 872 O O . LEU A 1 108 ? 2.389 -4.391 -17.268 1.00 75.88 108 LEU A O 1
ATOM 876 N N . SER A 1 109 ? 4.054 -5.618 -16.392 1.00 76.38 109 SER A N 1
ATOM 877 C CA . SER A 1 109 ? 4.862 -5.572 -17.616 1.00 76.38 109 SER A CA 1
ATOM 878 C C . SER A 1 109 ? 4.172 -6.261 -18.793 1.00 76.38 109 SER A C 1
ATOM 880 O O . SER A 1 109 ? 4.075 -5.654 -19.854 1.00 76.38 109 SER A O 1
ATOM 882 N N . LEU A 1 110 ? 3.603 -7.452 -18.575 1.00 75.81 110 LEU A N 1
ATOM 883 C CA . LEU A 1 110 ? 2.851 -8.176 -19.602 1.00 75.81 110 LEU A CA 1
ATOM 884 C C . LEU A 1 110 ? 1.637 -7.381 -20.088 1.00 75.81 110 LEU A C 1
ATOM 886 O O . LEU A 1 110 ? 1.391 -7.297 -21.285 1.00 75.81 110 LEU A O 1
ATOM 890 N N . HIS A 1 111 ? 0.912 -6.747 -19.170 1.00 75.69 111 HIS A N 1
ATOM 891 C CA . HIS A 1 111 ? -0.251 -5.945 -19.525 1.00 75.69 111 HIS A CA 1
ATOM 892 C C . HIS A 1 111 ? 0.114 -4.721 -20.378 1.00 75.69 111 HIS A C 1
ATOM 894 O O . HIS A 1 111 ? -0.594 -4.393 -21.324 1.00 75.69 111 HIS A O 1
ATOM 900 N N . LEU A 1 112 ? 1.230 -4.046 -20.082 1.00 77.75 112 LEU A N 1
ATOM 901 C CA . LEU A 1 112 ? 1.690 -2.929 -20.913 1.00 77.75 112 LEU A CA 1
ATOM 902 C C . LEU A 1 112 ? 2.090 -3.382 -22.322 1.00 77.75 112 LEU A C 1
ATOM 904 O O . LEU A 1 112 ? 1.862 -2.629 -23.269 1.00 77.75 112 LEU A O 1
ATOM 908 N N . ASP A 1 113 ? 2.642 -4.591 -22.451 1.00 78.81 113 ASP A N 1
ATOM 909 C CA . ASP A 1 113 ? 2.963 -5.194 -23.746 1.00 78.81 113 ASP A CA 1
ATOM 910 C C . ASP A 1 113 ? 1.680 -5.517 -24.539 1.00 78.81 113 ASP A C 1
ATOM 912 O O . ASP A 1 113 ? 1.609 -5.251 -25.737 1.00 78.81 113 ASP A O 1
ATOM 916 N N . GLU A 1 114 ? 0.631 -6.020 -23.878 1.00 78.75 114 GLU A N 1
ATOM 917 C CA . GLU A 1 114 ? -0.689 -6.230 -24.495 1.00 78.75 114 GLU A CA 1
ATOM 918 C C . GLU A 1 114 ? -1.319 -4.904 -24.948 1.00 78.75 114 GLU A C 1
ATOM 920 O O . GLU A 1 114 ? -1.780 -4.787 -26.082 1.00 78.75 114 GLU A O 1
ATOM 925 N N . MET A 1 115 ? -1.278 -3.870 -24.100 1.00 75.06 115 MET A N 1
ATOM 926 C CA . MET A 1 115 ? -1.798 -2.539 -24.433 1.00 75.06 115 MET A CA 1
ATOM 927 C C . MET A 1 115 ? -1.059 -1.879 -25.604 1.00 75.06 115 MET A C 1
ATOM 929 O O . MET A 1 115 ? -1.640 -1.024 -26.269 1.00 75.06 115 MET A O 1
ATOM 933 N N . GLU A 1 116 ? 0.205 -2.231 -25.867 1.00 78.62 116 GLU A N 1
ATOM 934 C CA . GLU A 1 116 ? 0.966 -1.703 -27.010 1.00 78.62 116 GLU A CA 1
ATOM 935 C C . GLU A 1 116 ? 0.323 -2.059 -28.351 1.00 78.62 116 GLU A C 1
ATOM 937 O O . GLU A 1 116 ? 0.446 -1.299 -29.313 1.00 78.62 116 GLU A O 1
ATOM 942 N N . LEU A 1 117 ? -0.396 -3.182 -28.402 1.00 73.38 117 LEU A N 1
ATOM 943 C CA . LEU A 1 117 ? -1.082 -3.646 -29.604 1.00 73.38 117 LEU A CA 1
ATOM 944 C C . LEU A 1 117 ? -2.284 -2.757 -29.962 1.00 73.38 117 LEU A C 1
ATOM 946 O O . LEU A 1 117 ? -2.561 -2.562 -31.146 1.00 73.38 117 LEU A O 1
ATOM 950 N N . ASP A 1 118 ? -2.946 -2.177 -28.955 1.00 74.31 118 ASP A N 1
ATOM 951 C CA . ASP A 1 118 ? -4.242 -1.502 -29.104 1.00 74.31 118 ASP A CA 1
ATOM 952 C C . ASP A 1 118 ? -4.215 0.005 -28.779 1.00 74.31 118 ASP A C 1
ATOM 954 O O . ASP A 1 118 ? -5.128 0.743 -29.164 1.00 74.31 118 ASP A O 1
ATOM 958 N N . ALA A 1 119 ? -3.179 0.502 -28.090 1.00 69.25 119 ALA A N 1
ATOM 959 C CA . ALA A 1 119 ? -3.081 1.889 -27.643 1.00 69.25 119 ALA A CA 1
ATOM 960 C C . ALA A 1 119 ? -1.715 2.528 -27.964 1.00 69.25 119 ALA A C 1
ATOM 962 O O . ALA A 1 119 ? -0.658 1.940 -27.728 1.00 69.25 119 ALA A O 1
ATOM 963 N N . PRO A 1 120 ? -1.686 3.790 -28.431 1.00 65.25 120 PRO A N 1
ATOM 964 C CA . PRO A 1 120 ? -0.430 4.490 -28.649 1.00 65.25 120 PRO A CA 1
ATOM 965 C C . PRO A 1 120 ? 0.250 4.841 -27.313 1.00 65.25 120 PRO A C 1
ATOM 967 O O . PRO A 1 120 ? -0.293 5.583 -26.498 1.00 65.25 120 PRO A O 1
ATOM 970 N N . GLN A 1 121 ? 1.501 4.395 -27.153 1.00 71.62 121 GLN A N 1
ATOM 971 C CA . GLN A 1 121 ? 2.428 4.753 -26.062 1.00 71.62 121 GLN A CA 1
ATOM 972 C C . GLN A 1 121 ? 2.055 4.256 -24.642 1.00 71.62 121 GLN A C 1
ATOM 974 O O . GLN A 1 121 ? 2.095 5.058 -23.699 1.00 71.62 121 GLN A O 1
ATOM 979 N N . PRO A 1 122 ? 1.803 2.950 -24.422 1.00 73.88 122 PRO A N 1
ATOM 980 C CA . PRO A 1 122 ? 1.475 2.421 -23.088 1.00 73.88 122 PRO A CA 1
ATOM 981 C C . PRO A 1 122 ? 2.594 2.666 -22.060 1.00 73.88 122 PRO A C 1
ATOM 983 O O . PRO A 1 122 ? 2.341 2.919 -20.884 1.00 73.88 122 PRO A O 1
ATOM 986 N N . TYR A 1 123 ? 3.853 2.708 -22.507 1.00 78.19 123 TYR A N 1
ATOM 987 C CA . TYR A 1 123 ? 5.009 2.902 -21.631 1.00 78.19 123 TYR A CA 1
ATOM 988 C C . TYR A 1 123 ? 5.281 4.358 -21.247 1.00 78.19 123 TYR A C 1
ATOM 990 O O . TYR A 1 123 ? 6.239 4.614 -20.517 1.00 78.19 123 TYR A O 1
ATOM 998 N N . ARG A 1 124 ? 4.515 5.347 -21.731 1.00 77.75 124 ARG A N 1
ATOM 999 C CA . ARG A 1 124 ? 4.833 6.775 -21.517 1.00 77.75 124 ARG A CA 1
ATOM 1000 C C . ARG A 1 124 ? 4.959 7.132 -20.034 1.00 77.75 124 ARG A C 1
ATOM 1002 O O . ARG A 1 124 ? 5.897 7.830 -19.649 1.00 77.75 124 ARG A O 1
ATOM 1009 N N . SER A 1 125 ? 4.064 6.595 -19.210 1.00 71.19 125 SER A N 1
ATOM 1010 C CA . SER A 1 125 ? 4.068 6.772 -17.752 1.00 71.19 125 SER A CA 1
ATOM 1011 C C . SER A 1 125 ? 5.150 5.952 -17.034 1.00 71.19 125 SER A C 1
ATOM 1013 O O . SER A 1 125 ? 5.329 6.098 -15.831 1.00 71.19 125 SER A O 1
ATOM 1015 N N . TYR A 1 126 ? 5.905 5.132 -17.771 1.00 74.69 126 TYR A N 1
ATOM 1016 C CA . TYR A 1 126 ? 6.893 4.172 -17.272 1.00 74.69 126 TYR A CA 1
ATOM 1017 C C . TYR A 1 126 ? 8.268 4.331 -17.950 1.00 74.69 126 TYR A C 1
ATOM 1019 O O . TYR A 1 126 ? 9.056 3.388 -18.005 1.00 74.69 126 TYR A O 1
ATOM 1027 N N . GLY A 1 127 ? 8.570 5.517 -18.489 1.00 75.62 127 GLY A N 1
ATOM 1028 C CA . GLY A 1 127 ? 9.873 5.834 -19.095 1.00 75.62 127 GLY A CA 1
ATOM 1029 C C . GLY A 1 127 ? 9.965 5.616 -20.609 1.00 75.62 127 GLY A C 1
ATOM 1030 O O . GLY A 1 127 ? 11.033 5.799 -21.190 1.00 75.62 127 GLY A O 1
ATOM 1031 N N . GLY A 1 128 ? 8.854 5.276 -21.266 1.00 77.00 128 GLY A N 1
ATOM 1032 C CA . GLY A 1 128 ? 8.742 5.215 -22.726 1.00 77.00 128 GLY A CA 1
ATOM 1033 C C . GLY A 1 128 ? 9.447 4.023 -23.375 1.00 77.00 128 GLY A C 1
ATOM 1034 O O . GLY A 1 128 ? 9.653 4.037 -24.585 1.00 77.00 128 GLY A O 1
ATOM 1035 N N . ARG A 1 129 ? 9.839 3.016 -22.588 1.00 79.06 129 ARG A N 1
ATOM 1036 C CA . ARG A 1 129 ? 10.462 1.776 -23.063 1.00 79.06 129 ARG A CA 1
ATOM 1037 C C . ARG A 1 129 ? 9.736 0.569 -22.473 1.00 79.06 129 ARG A C 1
ATOM 1039 O O . ARG A 1 129 ? 9.295 0.670 -21.325 1.00 79.06 129 ARG A O 1
ATO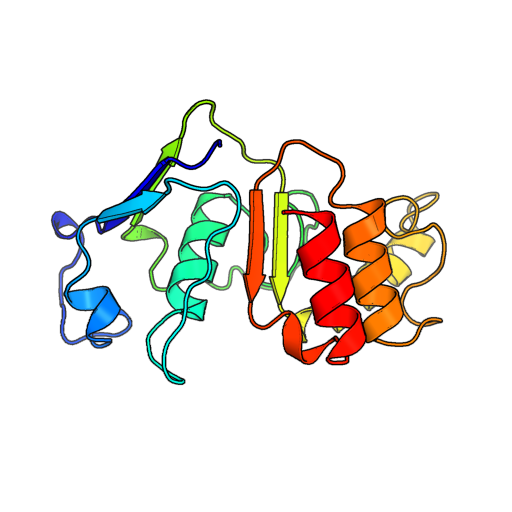M 1046 N N . PRO A 1 130 ? 9.683 -0.564 -23.193 1.00 79.12 130 PRO A N 1
ATOM 1047 C CA . PRO A 1 130 ? 9.108 -1.785 -22.652 1.00 79.12 130 PRO A CA 1
ATOM 1048 C C . PRO A 1 130 ? 9.786 -2.207 -21.348 1.00 79.12 130 PRO A C 1
ATOM 1050 O O . PRO A 1 130 ? 11.014 -2.129 -21.213 1.00 79.12 130 PRO A O 1
ATOM 1053 N N . LEU A 1 131 ? 8.982 -2.624 -20.368 1.00 76.94 131 LEU A N 1
ATOM 1054 C CA . LEU A 1 131 ? 9.478 -2.992 -19.039 1.00 76.94 131 LEU A CA 1
ATOM 1055 C C . LEU A 1 131 ? 10.181 -4.355 -19.032 1.00 76.94 131 LEU A C 1
ATOM 1057 O O . LEU A 1 131 ? 11.058 -4.566 -18.198 1.00 76.94 131 LEU A O 1
ATOM 1061 N N . HIS A 1 132 ? 9.850 -5.252 -19.966 1.00 74.94 132 HIS A N 1
ATOM 1062 C CA . HIS A 1 132 ? 10.510 -6.553 -20.117 1.00 74.94 132 HIS A CA 1
ATOM 1063 C C . HIS A 1 132 ? 11.935 -6.449 -20.698 1.00 74.94 132 HIS A C 1
ATOM 1065 O O . HIS A 1 132 ? 12.735 -7.366 -20.539 1.00 74.94 132 HIS A O 1
ATOM 1071 N N . ASN A 1 133 ? 12.279 -5.320 -21.332 1.00 77.00 133 ASN A N 1
ATOM 1072 C CA . ASN A 1 133 ? 13.613 -5.052 -21.894 1.00 77.00 133 ASN A CA 1
ATOM 1073 C C . ASN A 1 133 ? 14.582 -4.401 -20.891 1.00 77.00 133 ASN A C 1
ATOM 1075 O O . ASN A 1 133 ? 15.655 -3.927 -21.263 1.00 77.00 133 ASN A O 1
ATOM 1079 N N . GLN A 1 134 ? 14.191 -4.333 -19.623 1.00 78.38 134 GLN A N 1
ATOM 1080 C CA . GLN A 1 134 ? 14.935 -3.723 -18.528 1.00 78.38 134 GLN A CA 1
ATOM 1081 C C . GLN A 1 134 ? 15.163 -4.770 -17.432 1.00 78.38 134 GLN A C 1
ATOM 1083 O O . GLN A 1 134 ? 14.408 -5.736 -17.311 1.00 78.38 134 GLN A O 1
ATOM 1088 N N . SER A 1 135 ? 16.192 -4.591 -16.600 1.00 78.88 135 SER A N 1
ATOM 1089 C CA . SER A 1 135 ? 16.305 -5.421 -15.396 1.00 78.88 135 SER A CA 1
ATOM 1090 C C . SER A 1 135 ? 15.146 -5.128 -14.437 1.00 78.88 135 SER A C 1
ATOM 1092 O O . SER A 1 135 ? 14.657 -4.001 -14.378 1.00 78.88 135 SER A O 1
ATOM 1094 N N . HIS A 1 136 ? 14.741 -6.110 -13.627 1.00 74.94 136 HIS A N 1
ATOM 1095 C CA . HIS A 1 136 ? 13.611 -5.965 -12.699 1.00 74.94 136 HIS A CA 1
ATOM 1096 C C . HIS A 1 136 ? 13.707 -4.687 -11.837 1.00 74.94 136 HIS A C 1
ATOM 1098 O O . HIS A 1 136 ? 12.762 -3.906 -11.765 1.00 74.94 136 HIS A O 1
ATOM 1104 N N . GLY A 1 137 ? 14.891 -4.391 -11.287 1.00 76.44 137 GLY A N 1
ATOM 1105 C CA . GLY A 1 137 ? 15.111 -3.166 -10.513 1.00 76.44 137 GLY A CA 1
ATOM 1106 C C . GLY A 1 137 ? 15.189 -1.869 -11.334 1.00 76.44 137 GLY A C 1
ATOM 1107 O O . GLY A 1 137 ? 14.964 -0.795 -10.781 1.00 76.44 137 GLY A O 1
ATOM 1108 N N . GLU A 1 138 ? 15.514 -1.922 -12.630 1.00 78.88 138 GLU A N 1
ATOM 1109 C CA . GLU A 1 138 ? 15.436 -0.750 -13.520 1.00 78.88 138 GLU A CA 1
ATOM 1110 C C . GLU A 1 138 ? 13.992 -0.424 -13.874 1.00 78.88 138 GLU A C 1
ATOM 1112 O O . GLU A 1 138 ? 13.592 0.731 -13.745 1.00 78.88 138 GLU A O 1
ATOM 1117 N N . SER A 1 139 ? 13.199 -1.436 -14.222 1.00 78.38 139 SER A N 1
ATOM 1118 C CA . SER A 1 139 ? 11.770 -1.290 -14.496 1.00 78.38 139 SER A CA 1
ATOM 1119 C C . SER A 1 139 ? 11.033 -0.726 -13.281 1.00 78.38 139 SER A C 1
ATOM 1121 O O . SER A 1 139 ? 10.242 0.210 -13.409 1.00 78.38 139 SER A O 1
ATOM 1123 N N . PHE A 1 140 ? 11.357 -1.229 -12.087 1.00 80.19 140 PHE A N 1
ATOM 1124 C CA . PHE A 1 140 ? 10.819 -0.741 -10.817 1.00 80.19 140 PHE A CA 1
ATOM 1125 C C . PHE A 1 140 ? 11.196 0.728 -10.559 1.00 80.19 140 PHE A C 1
ATOM 1127 O O . PHE A 1 140 ? 10.356 1.556 -10.212 1.00 80.19 140 PHE A O 1
ATOM 1134 N N . MET A 1 141 ? 12.453 1.101 -10.817 1.00 79.94 141 MET A N 1
ATOM 1135 C CA . MET A 1 141 ? 12.902 2.491 -10.710 1.00 79.94 141 MET A CA 1
ATOM 1136 C C . MET A 1 141 ? 12.264 3.401 -11.771 1.00 79.94 141 MET A C 1
ATOM 1138 O O . MET A 1 141 ? 11.988 4.569 -11.496 1.00 79.94 141 MET A O 1
ATOM 1142 N N . SER A 1 142 ? 12.009 2.886 -12.975 1.00 81.06 142 SER A N 1
ATOM 1143 C CA . SER A 1 142 ? 11.328 3.620 -14.040 1.00 81.06 142 SER A CA 1
ATOM 1144 C C . SER A 1 142 ? 9.882 3.936 -13.655 1.00 81.06 142 SER A C 1
ATOM 1146 O O . SER A 1 142 ? 9.450 5.083 -13.790 1.00 81.06 142 SER A O 1
ATOM 1148 N N . LEU A 1 143 ? 9.165 2.966 -13.073 1.00 80.12 143 LEU A N 1
ATOM 1149 C CA . LEU A 1 143 ? 7.840 3.187 -12.492 1.00 80.12 143 LEU A CA 1
ATOM 1150 C C . LEU A 1 143 ? 7.874 4.351 -11.497 1.00 80.12 143 LEU A C 1
ATOM 1152 O O . LEU A 1 143 ? 7.126 5.312 -11.657 1.00 80.12 143 LEU A O 1
ATOM 1156 N N . PHE A 1 144 ? 8.774 4.326 -10.514 1.00 79.88 144 PHE A N 1
ATOM 1157 C CA . PHE A 1 144 ? 8.860 5.416 -9.544 1.00 79.88 144 PHE A CA 1
ATOM 1158 C C . PHE A 1 144 ? 9.175 6.758 -10.202 1.00 79.88 144 PHE A C 1
ATOM 1160 O O . PHE A 1 144 ? 8.471 7.741 -9.999 1.00 79.88 144 PHE A O 1
ATOM 1167 N N . ARG A 1 145 ? 10.205 6.818 -11.046 1.00 80.31 145 ARG A N 1
ATOM 1168 C CA . ARG A 1 145 ? 10.650 8.083 -11.649 1.00 80.31 145 ARG A CA 1
ATOM 1169 C C . ARG A 1 145 ? 9.624 8.709 -12.581 1.00 80.31 145 ARG A C 1
ATOM 1171 O O . ARG A 1 145 ? 9.661 9.924 -12.783 1.00 80.31 145 ARG A O 1
ATOM 1178 N N . HIS A 1 146 ? 8.766 7.917 -13.212 1.00 78.44 146 HIS A N 1
ATOM 1179 C CA . HIS A 1 146 ? 7.853 8.409 -14.240 1.00 78.44 146 HIS A CA 1
ATOM 1180 C C . HIS A 1 146 ? 6.397 8.462 -13.778 1.00 78.44 146 HIS A C 1
ATOM 1182 O O . HIS A 1 146 ? 5.703 9.403 -14.160 1.00 78.44 146 HIS A O 1
ATOM 1188 N N . HIS A 1 147 ? 5.978 7.554 -12.898 1.00 76.00 147 HIS A N 1
ATOM 1189 C CA . HIS A 1 147 ? 4.603 7.456 -12.420 1.00 76.00 147 HIS A CA 1
ATOM 1190 C C . HIS A 1 147 ? 4.385 8.153 -11.064 1.00 76.00 147 HIS A C 1
ATOM 1192 O O . HIS A 1 147 ? 3.284 8.632 -10.803 1.00 76.00 147 HIS A O 1
ATOM 1198 N N . PHE A 1 148 ? 5.407 8.285 -10.202 1.00 76.94 148 PHE A N 1
ATOM 1199 C CA . PHE A 1 148 ? 5.247 8.870 -8.854 1.00 76.94 148 PHE A CA 1
ATOM 1200 C C . PHE A 1 148 ? 5.397 10.402 -8.852 1.00 76.94 148 PHE A C 1
ATOM 1202 O O . PHE A 1 148 ? 6.006 11.000 -7.967 1.00 76.94 148 PHE A O 1
ATOM 1209 N N . LYS A 1 149 ? 4.875 11.064 -9.886 1.00 69.19 149 LYS A N 1
ATOM 1210 C CA . LYS A 1 149 ? 5.024 12.517 -10.091 1.00 69.19 149 LYS A CA 1
ATOM 1211 C C . LYS A 1 149 ? 3.797 13.324 -9.691 1.00 69.19 149 LYS A C 1
ATOM 1213 O O . LYS A 1 149 ? 3.855 14.551 -9.638 1.00 69.19 149 LYS A O 1
ATOM 1218 N N . GLU A 1 150 ? 2.692 12.651 -9.400 1.00 69.81 150 GLU A N 1
ATOM 1219 C CA . GLU A 1 150 ? 1.434 13.301 -9.066 1.00 69.81 150 GLU A CA 1
ATOM 1220 C C . GLU A 1 150 ? 1.184 13.332 -7.558 1.00 69.81 150 GLU A C 1
ATOM 1222 O O . GLU A 1 150 ? 1.646 12.476 -6.798 1.00 69.81 150 GLU A O 1
ATOM 1227 N N . LYS A 1 151 ? 0.394 14.325 -7.133 1.00 79.81 151 LYS A N 1
ATOM 1228 C CA . LYS A 1 151 ? -0.212 14.374 -5.800 1.00 79.81 151 LYS A CA 1
ATOM 1229 C C . LYS A 1 151 ? -1.205 13.217 -5.673 1.00 79.81 151 LYS A C 1
ATOM 1231 O O . LYS A 1 151 ? -2.356 13.348 -6.077 1.00 79.81 151 LYS A O 1
ATOM 1236 N N . ALA A 1 152 ? -0.727 12.105 -5.135 1.00 87.44 152 ALA A N 1
ATOM 1237 C CA . ALA A 1 152 ? -1.430 10.832 -5.086 1.00 87.44 152 ALA A CA 1
ATOM 1238 C C . ALA A 1 152 ? -1.074 10.065 -3.800 1.00 87.44 152 ALA A C 1
ATOM 1240 O O . ALA A 1 152 ? -0.235 10.516 -3.013 1.00 87.44 152 ALA A O 1
ATOM 1241 N N . ILE A 1 153 ? -1.714 8.918 -3.577 1.00 89.12 153 ILE A N 1
ATOM 1242 C CA . ILE A 1 153 ? -1.309 7.951 -2.548 1.00 89.12 153 ILE A CA 1
ATOM 1243 C C . ILE A 1 153 ? -0.583 6.775 -3.209 1.00 89.12 153 ILE A C 1
ATOM 1245 O O . ILE A 1 153 ? -1.062 6.207 -4.186 1.00 89.12 153 ILE A O 1
ATOM 1249 N N . TYR A 1 154 ? 0.575 6.403 -2.674 1.00 89.38 154 TYR A N 1
ATOM 1250 C CA . TYR A 1 154 ? 1.351 5.269 -3.163 1.00 89.38 154 TYR A CA 1
ATOM 1251 C C . TYR A 1 154 ? 1.488 4.249 -2.039 1.00 89.38 154 TYR A C 1
ATOM 1253 O O . TYR A 1 154 ? 1.889 4.600 -0.929 1.00 89.38 154 TYR A O 1
ATOM 1261 N N . LEU A 1 155 ? 1.121 3.005 -2.323 1.00 91.12 155 LEU A N 1
ATOM 1262 C CA . LEU A 1 155 ? 1.165 1.889 -1.385 1.00 91.12 155 LEU A CA 1
ATOM 1263 C C . LEU A 1 155 ? 2.173 0.881 -1.925 1.00 91.12 155 LEU A C 1
ATOM 1265 O O . LEU A 1 155 ? 2.043 0.449 -3.068 1.00 91.12 155 LEU A O 1
ATOM 1269 N N . LEU A 1 156 ? 3.189 0.547 -1.134 1.00 89.56 156 LEU A N 1
ATOM 1270 C CA . LEU A 1 156 ? 4.289 -0.319 -1.552 1.00 89.56 156 LEU A CA 1
ATOM 1271 C C . LEU A 1 156 ? 4.376 -1.500 -0.594 1.00 89.56 156 LEU A C 1
ATOM 1273 O O . LEU A 1 156 ? 4.584 -1.296 0.601 1.00 89.56 156 LEU A O 1
ATOM 1277 N N . ASP A 1 157 ? 4.225 -2.704 -1.126 1.00 89.44 157 ASP A N 1
ATOM 1278 C CA . ASP A 1 157 ? 4.403 -3.960 -0.406 1.00 89.44 157 ASP A CA 1
ATOM 1279 C C . ASP A 1 157 ? 5.707 -4.612 -0.876 1.00 89.44 157 ASP A C 1
ATOM 1281 O O . ASP A 1 157 ? 5.887 -4.881 -2.068 1.00 89.44 157 ASP A O 1
ATOM 1285 N N . GLU A 1 158 ? 6.636 -4.779 0.064 1.00 86.94 158 GLU A N 1
ATOM 1286 C CA . GLU A 1 158 ? 7.992 -5.307 -0.146 1.00 86.94 158 GLU A CA 1
ATOM 1287 C C . GLU A 1 158 ? 8.771 -4.678 -1.331 1.00 86.94 158 GLU A C 1
ATOM 1289 O O . GLU A 1 158 ? 9.360 -5.396 -2.150 1.00 86.94 158 GLU A O 1
ATOM 1294 N N . PRO A 1 159 ? 8.820 -3.333 -1.475 1.00 83.94 159 PRO A N 1
ATOM 1295 C CA . PRO A 1 159 ? 9.551 -2.696 -2.573 1.00 83.94 159 PRO A CA 1
ATOM 1296 C C . PRO A 1 159 ? 11.061 -2.993 -2.572 1.00 83.94 159 PRO A C 1
ATOM 1298 O O . PRO A 1 159 ? 11.726 -2.862 -3.601 1.00 83.94 159 PRO A O 1
ATOM 1301 N N . GLU A 1 160 ? 11.616 -3.398 -1.431 1.00 82.31 160 GLU A N 1
ATOM 1302 C CA . GLU A 1 160 ? 12.999 -3.827 -1.267 1.00 82.31 160 GLU A CA 1
ATOM 1303 C C . GLU A 1 160 ? 13.346 -5.073 -2.085 1.00 82.31 160 GLU A C 1
ATOM 1305 O O . GLU A 1 160 ? 14.488 -5.192 -2.530 1.00 82.31 160 GLU A O 1
ATOM 1310 N N . ALA A 1 161 ? 12.381 -5.965 -2.342 1.00 81.12 161 ALA A N 1
ATOM 1311 C CA . ALA A 1 161 ? 12.620 -7.220 -3.054 1.00 81.12 161 ALA A CA 1
ATOM 1312 C C . ALA A 1 161 ? 13.080 -6.984 -4.502 1.00 81.12 161 ALA A C 1
ATOM 1314 O O . ALA A 1 161 ? 13.842 -7.774 -5.061 1.00 81.12 161 ALA A O 1
ATOM 1315 N N . ALA A 1 162 ? 12.669 -5.860 -5.096 1.00 73.94 162 ALA A N 1
ATOM 1316 C CA . ALA A 1 162 ? 13.028 -5.487 -6.458 1.00 73.94 162 ALA A CA 1
ATOM 1317 C C . ALA A 1 162 ? 14.326 -4.661 -6.560 1.00 73.94 162 ALA A C 1
ATOM 1319 O O . ALA A 1 162 ? 14.820 -4.410 -7.665 1.00 73.94 162 ALA A O 1
ATOM 1320 N N . LEU A 1 163 ? 14.891 -4.205 -5.435 1.00 78.50 163 LEU A N 1
ATOM 1321 C CA . LEU A 1 163 ? 15.954 -3.200 -5.406 1.00 78.50 163 LEU A CA 1
ATOM 1322 C C . LEU A 1 163 ? 17.199 -3.684 -4.658 1.00 78.50 163 LEU A C 1
ATOM 1324 O O . LEU A 1 163 ? 17.129 -4.190 -3.543 1.00 78.50 163 LEU A O 1
ATOM 1328 N N . SER A 1 164 ? 18.379 -3.422 -5.228 1.00 78.44 164 SER A N 1
ATOM 1329 C CA . SER A 1 164 ? 19.637 -3.566 -4.487 1.00 78.44 164 SER A CA 1
ATOM 1330 C C . SER A 1 164 ? 19.727 -2.536 -3.347 1.00 78.44 164 SER A C 1
ATOM 1332 O O . SER A 1 164 ? 19.123 -1.465 -3.463 1.00 78.44 164 SER A O 1
ATOM 1334 N N . PRO A 1 165 ? 20.528 -2.771 -2.288 1.00 78.12 165 PRO A N 1
ATOM 1335 C CA . PRO A 1 165 ? 20.625 -1.850 -1.149 1.00 78.12 165 PRO A CA 1
ATOM 1336 C C . PRO A 1 165 ? 20.927 -0.394 -1.540 1.00 78.12 165 PRO A C 1
ATOM 1338 O O . PRO A 1 165 ? 20.279 0.534 -1.066 1.00 78.12 165 PRO A O 1
ATOM 1341 N N . ALA A 1 166 ? 21.850 -0.178 -2.485 1.00 79.12 166 ALA A N 1
ATOM 1342 C CA . ALA A 1 166 ? 22.163 1.162 -2.989 1.00 79.12 166 ALA A CA 1
ATOM 1343 C C . ALA A 1 166 ? 20.968 1.825 -3.703 1.00 79.12 166 ALA A C 1
ATOM 1345 O O . ALA A 1 166 ? 20.772 3.034 -3.600 1.00 79.12 166 ALA A O 1
ATOM 1346 N N . ARG A 1 167 ? 20.147 1.041 -4.415 1.00 77.50 167 ARG A N 1
ATOM 1347 C CA . ARG A 1 167 ? 18.943 1.546 -5.089 1.00 77.50 167 ARG A CA 1
ATOM 1348 C C . ARG A 1 167 ? 17.806 1.829 -4.109 1.00 77.50 167 ARG A C 1
ATOM 1350 O O . ARG A 1 167 ? 17.032 2.740 -4.373 1.00 77.50 167 ARG A O 1
ATOM 1357 N N . GLN A 1 168 ? 17.722 1.102 -2.995 1.00 80.38 168 GLN A N 1
ATOM 1358 C CA . GLN A 1 168 ? 16.775 1.401 -1.916 1.00 80.38 168 GLN A CA 1
ATOM 1359 C C . GLN A 1 168 ? 17.096 2.754 -1.270 1.00 80.38 168 GLN A C 1
ATOM 1361 O O . GLN A 1 168 ? 16.205 3.583 -1.124 1.00 80.38 168 GLN A O 1
ATOM 1366 N N . LEU A 1 169 ? 18.373 3.026 -0.975 1.00 78.75 169 LEU A N 1
ATOM 1367 C CA . LEU A 1 169 ? 18.802 4.331 -0.454 1.00 78.75 169 LEU A CA 1
ATOM 1368 C C . LEU A 1 169 ? 18.468 5.468 -1.427 1.00 78.75 169 LEU A C 1
ATOM 1370 O O . LEU A 1 169 ? 17.797 6.421 -1.045 1.00 78.75 169 LEU A O 1
ATOM 1374 N N . ALA A 1 170 ? 18.841 5.318 -2.703 1.00 77.69 170 ALA A N 1
ATOM 1375 C CA . ALA A 1 170 ? 18.530 6.311 -3.732 1.00 77.69 170 ALA A CA 1
ATOM 1376 C C . ALA A 1 170 ? 17.016 6.532 -3.912 1.00 77.69 170 ALA A C 1
ATOM 1378 O O . ALA A 1 170 ? 16.572 7.642 -4.212 1.00 77.69 170 ALA A O 1
ATOM 1379 N N . PHE A 1 171 ? 16.216 5.474 -3.742 1.00 76.88 171 PHE A N 1
ATOM 1380 C CA . PHE A 1 171 ? 14.763 5.569 -3.752 1.00 76.88 171 PHE A CA 1
ATOM 1381 C C . PHE A 1 171 ? 14.263 6.424 -2.584 1.00 76.88 171 PHE A C 1
ATOM 1383 O O . PHE A 1 171 ? 13.547 7.389 -2.825 1.00 76.88 171 PHE A O 1
ATOM 1390 N N . PHE A 1 172 ? 14.674 6.137 -1.347 1.00 74.62 172 PHE A N 1
ATOM 1391 C CA . PHE A 1 172 ? 14.200 6.880 -0.176 1.00 74.62 172 PHE A CA 1
ATOM 1392 C C . PHE A 1 172 ? 14.652 8.345 -0.165 1.00 74.62 172 PHE A C 1
ATOM 1394 O O . PHE A 1 172 ? 13.828 9.215 0.107 1.00 74.62 172 PHE A O 1
ATOM 1401 N N . GLU A 1 173 ? 15.898 8.633 -0.557 1.00 73.75 173 GLU A N 1
ATOM 1402 C CA . GLU A 1 173 ? 16.419 10.008 -0.667 1.00 73.75 173 GLU A CA 1
ATOM 1403 C C . GLU A 1 173 ? 15.630 10.877 -1.659 1.00 73.75 173 GLU A C 1
ATOM 1405 O O . GLU A 1 173 ? 15.622 12.099 -1.549 1.00 73.75 173 GLU A O 1
ATOM 1410 N N . SER A 1 174 ? 14.946 10.265 -2.629 1.00 69.31 174 SER A N 1
ATOM 1411 C CA . SER A 1 174 ? 14.160 10.999 -3.626 1.00 69.31 174 SER A CA 1
ATOM 1412 C C . SER A 1 174 ? 12.813 11.516 -3.089 1.00 69.31 174 SER A C 1
ATOM 1414 O O . SER A 1 174 ? 12.166 12.309 -3.775 1.00 69.31 174 SER A O 1
ATOM 1416 N N . TYR A 1 175 ? 12.369 11.067 -1.905 1.00 65.19 175 TYR A N 1
ATOM 1417 C CA . TYR A 1 175 ? 11.027 11.346 -1.362 1.00 65.19 175 TYR A CA 1
ATOM 1418 C C . TYR A 1 175 ? 11.001 11.791 0.115 1.00 65.19 175 TYR A C 1
ATOM 1420 O O . TYR A 1 175 ? 9.913 12.000 0.660 1.00 65.19 175 TYR A O 1
ATOM 1428 N N . THR A 1 176 ? 12.164 11.943 0.755 1.00 55.62 176 THR A N 1
ATOM 1429 C CA . THR A 1 176 ? 12.344 12.572 2.081 1.00 55.62 176 THR A CA 1
ATOM 1430 C C . THR A 1 176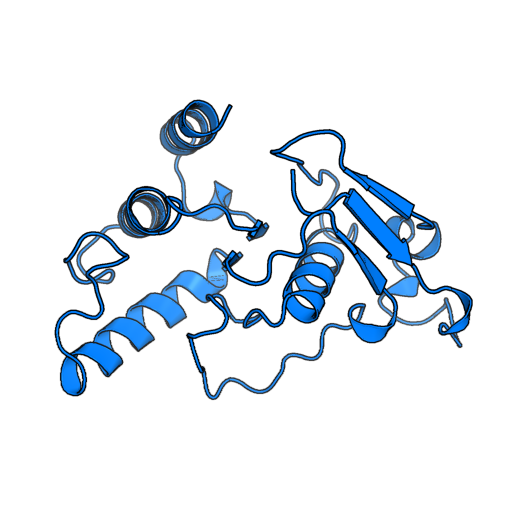 ? 12.799 14.014 1.950 1.00 55.62 176 THR A C 1
ATOM 1432 O O . THR A 1 176 ? 12.205 14.875 2.637 1.00 55.62 176 THR A O 1
#

Sequence (176 aa):
MFLKKVTLLRDKILDFDRFPFTIPPISQLNDILFTSQVTFFVGENGSGKSTLLEAIADKCEFNTAGGSRNNVYELRESDSHLGDYIRLSWLPKVTNGFFLRAESFYHLSLHLDEMELDAPQPYRSYGGRPLHNQSHGESFMSLFRHHFKEKAIYLLDEPEAALSPARQLAFFESYT

Secondary structure (DSSP, 8-state):
--EEEEEE-GGG-S-SSSTTTTSHHHHT--EEE--SSS------TTSSHHHHHHHHHHHTT--TTSB-TT----S-----TTGGGEEEEESS----EEEEETTTHHHHHHHHHHHHHHSS-GGGGGTSS-GGGS-HHHHHHHHHHHHTTSS-EEEEESGGGGS-HHHHHHHHHTT-

Organism: Bacillus subtilis (NCBI:txid1423)

InterPro domains:
  IPR027417 P-loop containing nucleoside triphosphate hydrolase [G3DSA:3.40.50.300] (26-175)
  IPR027417 P-loop containing nucleoside triphosphate hydrolase [SSF52540] (32-173)
  IPR038729 Rad50/SbcC-type AAA domain [PF13476] (31-57)
  IPR051535 Bacterial siderophore ABC transporter ATP-binding [PTHR42771] (33-173)

Mean predicted aligned error: 7.15 Å

Solvent-accessible surface area (backbone atoms only — not comparable to full-atom values): 10350 Å² total; per-residue (Å²): 110,37,68,40,35,44,32,49,44,64,90,74,59,90,60,59,87,39,84,61,34,59,32,63,65,55,55,70,49,52,70,47,76,54,89,59,87,74,83,84,86,84,79,64,93,81,53,47,62,62,55,51,51,44,16,53,32,45,76,45,57,27,35,87,69,34,25,29,64,83,53,82,66,94,65,71,83,73,73,41,81,45,24,90,40,49,45,81,38,60,53,64,82,70,64,54,44,38,30,45,35,55,83,30,48,60,58,46,38,54,49,42,59,56,39,51,78,80,40,92,67,59,31,56,53,38,68,63,46,69,48,82,82,40,56,71,44,52,35,54,48,26,37,50,76,44,54,68,76,62,98,53,52,77,46,74,42,62,62,60,80,46,38,55,73,72,52,46,51,58,53,51,69,75,77,112

Nearest PDB structures (foldseek):
  5h67-assembly1_A  TM=7.075E-01  e=2.280E-01  Bacillus subtilis subsp. subtilis str. 168
  6r0g-assembly1_A  TM=3.150E-01  e=9.640E+00  Getah virus

Foldseek 3Di:
DWWFKKAFQVVPDPDLVDPPSVQPVNVPGGMDGDPDPDDDDDDDPSNCQLLVLLLVCVLLCHDSLKFWNPPDDPPPPPPRRRNVRMDIDTDHDASTEIEDELVSVVVVLVSLVVVVVPDPQSCQQQQSDRLVVDQQLNSLVSNCVRNVPDPHDYRYDPSVVSDDPVSVVVSVVVPD

Radius of gyration: 16.89 Å; Cα contacts (8 Å, |Δi|>4): 248; chains: 1; bounding box: 41×32×48 Å